Protein AF-0000000068302931 (afdb_homodimer)

Foldseek 3Di:
DPPQFDWQWAFDWDADDVPDDQQPGTGKIKIWGWDFDDVVTDIDIDIDICRRDAAADEAAAPPPPDPDPDDHDYCVPAPFKFFAFLPDSNLRDPDPQQDPVRTGKDWDADDQGKIWIATKIWDKDWGADPVPGIDITTDIHGHTHDIDRHPPPPD/DPPPFDFQWAFDWDADDVPADQQPGTGKIKTWGWDFDDVVTDIDIDIDICRRDAAADEAAAPPPPDPDPDDHDYCVPDPFKFFAFLPDSNLRDPDPQQDPVRTGKDWDADDQGKIWIATKIWDKDWGADPVPGIDITTDIHGHTHDIDRHNPPPD

Solvent-accessible surface area (backbone atoms only — not comparable to full-atom values): 15926 Å² total; per-residue (Å²): 130,83,78,67,42,60,35,59,52,42,78,42,28,34,52,71,48,51,30,40,80,41,38,36,68,37,52,22,40,26,36,28,37,55,40,26,39,37,39,69,69,38,77,35,57,35,41,37,56,36,36,48,23,74,26,32,34,44,26,75,36,89,67,74,73,66,84,63,91,58,59,66,48,60,60,88,66,23,80,45,57,36,88,31,44,39,83,37,80,62,46,40,40,30,76,88,25,54,44,99,85,43,33,15,28,49,53,42,39,33,62,77,38,25,33,41,26,34,40,34,28,34,33,32,38,43,35,78,41,94,86,75,39,77,47,75,43,61,29,66,33,29,41,29,36,44,74,44,73,66,60,65,59,85,116,129,85,76,71,39,59,34,57,51,42,75,41,28,32,51,66,52,43,35,31,77,36,32,39,67,36,51,19,39,25,36,28,35,55,40,23,39,36,39,69,68,39,76,34,56,35,39,37,52,38,32,37,36,74,26,31,33,44,26,75,37,89,68,73,75,65,85,64,90,57,59,66,49,61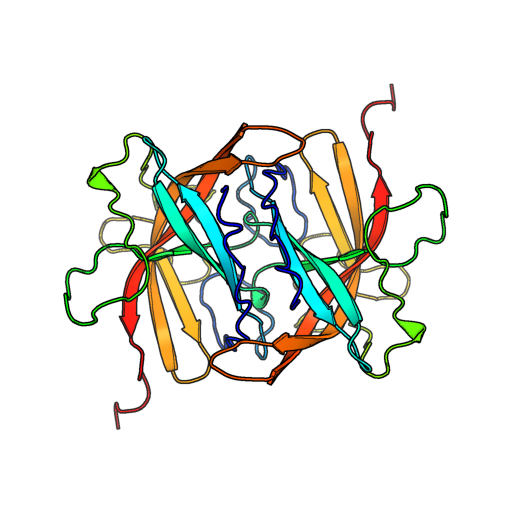,60,89,67,22,79,47,56,36,88,32,43,37,82,38,81,61,46,40,42,29,75,88,26,56,44,99,85,43,32,15,30,48,50,42,39,35,61,79,35,25,33,41,27,33,41,34,29,33,34,32,38,42,34,79,41,93,85,75,39,78,47,75,40,62,30,66,31,28,43,28,35,43,76,42,73,65,58,64,64,80,113

Sequence (310 aa):
MARLTYLEAKAHYFTNDDICAGLVPGNTAEFMDNISIGEPPVPQLISIDSGSNVVWVQCPSSTKCFEQTSSIFDPSKSSTYTQLPCSSPNCTINGDKCDPSNNCKFSRRYVGGSIVDGLVRTEKFTFETSDEGISTVLDVFGCASHTDPHYGNASMARLTYLEAKAHYFTNDDICAGLVPGNTAEFMDNISIGEPPVPQLISIDSGSNVVWVQCPSSTKCFEQTSSIFDPSKSSTYTQLPCSSPNCTINGDKCDPSNNCKFSRRYVGGSIVDGLVRTEKFTFETSDEGISTVLDVFGCASHTDPHYGNAS

Secondary structure (DSSP, 8-state):
-----B--EE---B---SSSTT--SB---EEEEEEEETTTTEEEEEEEEGGGS-EEEE---SSTTS--SSPPP-GGG-TT-EE-BTTSTT----SS-B-TTSBBEEEEEETTS-EEEEEEEEEEEEEEETTTEEEEEEEEEEEEEEEES-GGGG-/-----B--EE---EEEESSSTT--SB---EEEEEEEETTTTEEEEEEEETTSS-EEEE---SSTTS--SSPPP-GGG-TT-EE-BTTSTT----SS-B-TTSBBEEEEEBTTS-EEEEEEEEEEEEEEETTTEEEEEEEEEEEEEEEES-GGGG-

InterPro domains:
  IPR021109 Aspartic peptidase domain superfamily [G3DSA:2.40.70.10] (23-155)
  IPR021109 Aspartic peptidase domain superfamily [SSF50630] (26-148)
  IPR032861 Xylanase inhibitor, N-terminal [PF14543] (34-146)
  IPR033121 Peptidase family A1 domain [PS51767] (31-155)
  IPR051708 Plant Aspartic Proteinase A1 [PTHR47967] (22-149)

Radius of gyration: 18.67 Å; Cα contacts (8 Å, |Δi|>4): 856; chains: 2; bounding box: 59×52×50 Å

Organism: Malus domestica (NCBI:txid3750)

pLDDT: mean 72.16, std 21.18, range [17.08, 98.19]

Nearest PDB structures (foldseek):
  4zl4-assembly2_B  TM=5.390E-01  e=5.542E-06  Plasmodium vivax
  8tyf-assembly1_A  TM=5.560E-01  e=3.896E-05  Plasmodium vivax Sal-1
  8tyg-assembly1_A  TM=5.445E-01  e=9.544E-05  Plasmodium vivax Sal-1
  5odp-assembly1_G  TM=4.118E-01  e=1.327E+00  Salinibacter ruber DSM 13855
  1se8-assembly1_A-2  TM=1.725E-01  e=7.705E-02  Deinococcus radiodurans

Structure (mmCIF, N/CA/C/O backbone):
data_AF-0000000068302931-model_v1
#
loop_
_entity.id
_entity.type
_entity.pdbx_description
1 polymer 'Peptidase A1 domain-containing protein'
#
loop_
_atom_site.group_PDB
_atom_site.id
_atom_site.type_symbol
_atom_site.label_atom_id
_atom_site.label_alt_id
_atom_site.label_comp_id
_atom_site.label_asym_id
_atom_site.label_entity_id
_atom_site.label_seq_id
_atom_site.pdbx_PDB_ins_code
_atom_site.Cartn_x
_atom_site.Cartn_y
_atom_site.Cartn_z
_atom_site.occupancy
_atom_site.B_iso_or_equiv
_atom_site.auth_seq_id
_atom_site.auth_comp_id
_atom_site.auth_asym_id
_atom_site.auth_atom_id
_atom_site.pdbx_PDB_model_num
ATOM 1 N N . MET A 1 1 ? -6.746 17.422 -20.453 1 17.89 1 MET A N 1
ATOM 2 C CA . MET A 1 1 ? -5.848 16.281 -20.656 1 17.89 1 MET A CA 1
ATOM 3 C C . MET A 1 1 ? -5.496 15.617 -19.328 1 17.89 1 MET A C 1
ATOM 5 O O . MET A 1 1 ? -4.965 16.266 -18.438 1 17.89 1 MET A O 1
ATOM 9 N N . ALA A 1 2 ? -6.285 14.781 -18.719 1 22.69 2 ALA A N 1
ATOM 10 C CA . ALA A 1 2 ? -6.383 14.289 -17.359 1 22.69 2 ALA A CA 1
ATOM 11 C C . ALA A 1 2 ? -5.078 13.625 -16.922 1 22.69 2 ALA A C 1
ATOM 13 O O . ALA A 1 2 ? -4.586 12.711 -17.578 1 22.69 2 ALA A O 1
ATOM 14 N N . ARG A 1 3 ? -4.043 14.414 -16.5 1 24.94 3 ARG A N 1
ATOM 15 C CA . ARG A 1 3 ? -2.656 14 -16.312 1 24.94 3 ARG A CA 1
ATOM 16 C C . ARG A 1 3 ? -2.582 12.734 -15.453 1 24.94 3 ARG A C 1
ATOM 18 O O . ARG A 1 3 ? -3.137 12.68 -14.359 1 24.94 3 ARG A O 1
ATOM 25 N N . LEU A 1 4 ? -2.404 11.648 -15.953 1 27.88 4 LEU A N 1
ATOM 26 C CA . LEU A 1 4 ? -2.289 10.258 -15.539 1 27.88 4 LEU A CA 1
ATOM 27 C C . LEU A 1 4 ? -1.178 10.086 -14.508 1 27.88 4 LEU A C 1
ATOM 29 O O . LEU A 1 4 ? -0.012 10.367 -14.789 1 27.88 4 LEU A O 1
ATOM 33 N N . THR A 1 5 ? -1.271 10.578 -13.344 1 31.81 5 THR A N 1
ATOM 34 C CA . THR A 1 5 ? -0.286 10.727 -12.281 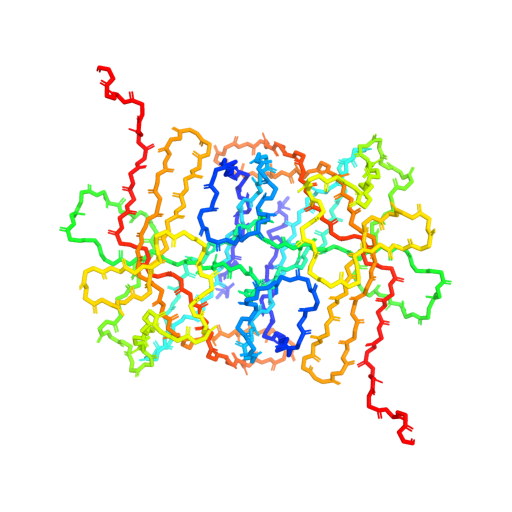1 31.81 5 THR A CA 1
ATOM 35 C C . THR A 1 5 ? 0.42 9.406 -12.008 1 31.81 5 THR A C 1
ATOM 37 O O . THR A 1 5 ? -0.232 8.383 -11.773 1 31.81 5 THR A O 1
ATOM 40 N N . TYR A 1 6 ? 1.534 9.273 -12.875 1 32.34 6 TYR A N 1
ATOM 41 C CA . TYR A 1 6 ? 2.465 8.156 -13.023 1 32.34 6 TYR A CA 1
ATOM 42 C C . TYR A 1 6 ? 3.055 7.758 -11.672 1 32.34 6 TYR A C 1
ATOM 44 O O . TYR A 1 6 ? 3.365 8.617 -10.844 1 32.34 6 TYR A O 1
ATOM 52 N N . LEU A 1 7 ? 2.635 6.578 -11.148 1 40.84 7 LEU A N 1
ATOM 53 C CA . LEU A 1 7 ? 3.062 5.965 -9.898 1 40.84 7 LEU A CA 1
ATOM 54 C C . LEU A 1 7 ? 4.531 5.555 -9.969 1 40.84 7 LEU A C 1
ATOM 56 O O . LEU A 1 7 ? 4.961 4.93 -10.938 1 40.84 7 LEU A O 1
ATOM 60 N N . GLU A 1 8 ? 5.504 6.469 -9.844 1 39.72 8 GLU A N 1
ATOM 61 C CA . GLU A 1 8 ? 6.883 6 -9.742 1 39.72 8 GLU A CA 1
ATOM 62 C C . GLU A 1 8 ? 7.066 5.074 -8.547 1 39.72 8 GLU A C 1
ATOM 64 O O . GLU A 1 8 ? 6.688 5.418 -7.422 1 39.72 8 GLU A O 1
ATOM 69 N N . ALA A 1 9 ? 6.766 3.801 -8.828 1 40.16 9 ALA A N 1
ATOM 70 C CA . ALA A 1 9 ? 7.148 2.871 -7.77 1 40.16 9 ALA A CA 1
ATOM 71 C C . ALA A 1 9 ? 8.656 2.865 -7.562 1 40.16 9 ALA A C 1
ATOM 73 O O . ALA A 1 9 ? 9.43 2.896 -8.531 1 40.16 9 ALA A O 1
ATOM 74 N N . LYS A 1 10 ? 9.156 3.498 -6.641 1 41.22 10 LYS A N 1
ATOM 75 C CA . LYS A 1 10 ? 10.57 3.373 -6.305 1 41.22 10 LYS A CA 1
ATOM 76 C C . LYS A 1 10 ? 10.781 2.34 -5.203 1 41.22 10 LYS A C 1
ATOM 78 O O . LYS A 1 10 ? 9.914 2.145 -4.352 1 41.22 10 LYS A O 1
ATOM 83 N N . ALA A 1 11 ? 11.719 1.446 -5.52 1 37.22 11 ALA A N 1
ATOM 84 C CA . ALA A 1 11 ? 12.164 0.488 -4.512 1 37.22 11 ALA A CA 1
ATOM 85 C C . ALA A 1 11 ? 12.766 1.201 -3.307 1 37.22 11 ALA A C 1
ATOM 87 O O . ALA A 1 11 ? 13.641 2.053 -3.455 1 37.22 11 ALA A O 1
ATOM 88 N N . HIS A 1 12 ? 11.961 1.622 -2.34 1 41.66 12 HIS A N 1
ATOM 89 C CA . HIS A 1 12 ? 12.625 2.016 -1.102 1 41.66 12 HIS A CA 1
ATOM 90 C C . HIS A 1 12 ? 12.602 0.882 -0.081 1 41.66 12 HIS A C 1
ATOM 92 O O . HIS A 1 12 ? 11.602 0.175 0.046 1 41.66 12 HIS A O 1
ATOM 98 N N . TYR A 1 13 ? 13.828 0.373 0.314 1 39.81 13 TYR A N 1
ATOM 99 C CA . TYR A 1 13 ? 14.008 -0.69 1.296 1 39.81 13 TYR A CA 1
ATOM 100 C C . TYR A 1 13 ? 13.742 -0.181 2.707 1 39.81 13 TYR A C 1
ATOM 102 O O . TYR A 1 13 ? 14.141 0.931 3.0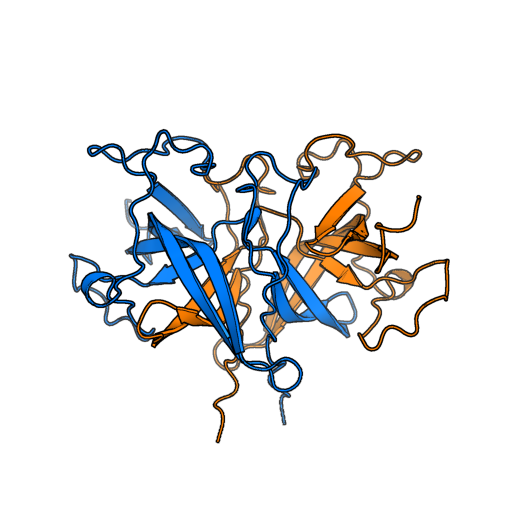59 1 39.81 13 TYR A O 1
ATOM 110 N N . PHE A 1 14 ? 12.57 -0.747 3.338 1 42.06 14 PHE A N 1
ATOM 111 C CA . PHE A 1 14 ? 12.344 -0.371 4.73 1 42.06 14 PHE A CA 1
ATOM 112 C C . PHE A 1 14 ? 12.93 -1.416 5.672 1 42.06 14 PHE A C 1
ATOM 114 O O . PHE A 1 14 ? 12.984 -2.602 5.336 1 42.06 14 PHE A O 1
ATOM 121 N N . THR A 1 15 ? 13.789 -1.129 6.582 1 39.78 15 THR A N 1
ATOM 122 C CA . THR A 1 15 ? 14.258 -2.068 7.598 1 39.78 15 THR A CA 1
ATOM 123 C C . THR A 1 15 ? 13.18 -2.305 8.648 1 39.78 15 THR A C 1
ATOM 125 O O . THR A 1 15 ? 12.773 -3.445 8.891 1 39.78 15 THR A O 1
ATOM 128 N N . ASN A 1 16 ? 13.25 -1.583 9.828 1 40.88 16 ASN A N 1
ATOM 129 C CA . ASN A 1 16 ? 12.523 -1.799 11.07 1 40.88 16 ASN A CA 1
ATOM 130 C C . ASN A 1 16 ? 11.344 -0.834 11.211 1 40.88 16 ASN A C 1
ATOM 132 O O . ASN A 1 16 ? 11.477 0.356 10.922 1 40.88 16 ASN A O 1
ATOM 136 N N . ASP A 1 17 ? 10.195 -1.096 10.789 1 41.28 17 ASP A N 1
ATOM 137 C CA . ASP A 1 17 ? 9.266 0.026 10.891 1 41.28 17 ASP A CA 1
ATOM 138 C C . ASP A 1 17 ? 8.281 -0.183 12.031 1 41.28 17 ASP A C 1
ATOM 140 O O . ASP A 1 17 ? 7.996 -1.32 12.414 1 41.28 17 ASP A O 1
ATOM 144 N N . ASP A 1 18 ? 8.32 0.678 13.117 1 41.75 18 ASP A N 1
ATOM 145 C CA . ASP A 1 18 ? 7.434 0.687 14.273 1 41.75 18 ASP A CA 1
ATOM 146 C C . ASP A 1 18 ? 5.969 0.664 13.844 1 41.75 18 ASP A C 1
ATOM 148 O O . ASP A 1 18 ? 5.07 0.833 14.672 1 41.75 18 ASP A O 1
ATOM 152 N N . ILE A 1 19 ? 5.742 0.84 12.648 1 42.88 19 ILE A N 1
ATOM 153 C CA . ILE A 1 19 ? 4.316 0.901 12.344 1 42.88 19 ILE A CA 1
ATOM 154 C C . ILE A 1 19 ? 3.697 -0.487 12.5 1 42.88 19 ILE A C 1
ATOM 156 O O . ILE A 1 19 ? 2.602 -0.63 13.047 1 42.88 19 ILE A O 1
ATOM 160 N N . CYS A 1 20 ? 3.814 -1.4 11.68 1 45.31 20 CYS A N 1
ATOM 161 C CA . CYS A 1 20 ? 3.074 -2.656 11.758 1 45.31 20 CYS A CA 1
ATOM 162 C C . CYS A 1 20 ? 3.996 -3.809 12.133 1 45.31 20 CYS A C 1
ATOM 164 O O . CYS A 1 20 ? 5.156 -3.844 11.719 1 45.31 20 CYS A O 1
ATOM 166 N N . ALA A 1 21 ? 3.492 -4.406 13.133 1 41.44 21 ALA A N 1
ATOM 167 C CA . ALA A 1 21 ? 3.947 -5.77 13.398 1 41.44 21 ALA A CA 1
ATOM 168 C C . ALA A 1 21 ? 3.852 -6.637 12.148 1 41.44 21 ALA A C 1
ATOM 170 O O . ALA A 1 21 ? 2.836 -6.613 11.445 1 41.44 21 ALA A O 1
ATOM 171 N N . GLY A 1 22 ? 5.027 -6.965 11.742 1 45.16 22 GLY A N 1
ATOM 172 C CA . GLY A 1 22 ? 5.031 -7.98 10.703 1 45.16 22 GLY A CA 1
ATOM 173 C C . GLY A 1 22 ? 5.641 -7.496 9.398 1 45.16 22 GLY A C 1
ATOM 174 O O . GLY A 1 22 ? 5.402 -8.078 8.344 1 45.16 22 GLY A O 1
ATOM 175 N N . LEU A 1 23 ? 6.07 -6.273 9.547 1 47.88 23 LEU A N 1
ATOM 176 C CA . LEU A 1 23 ? 6.902 -5.836 8.43 1 47.88 23 LEU A CA 1
ATOM 177 C C . LEU A 1 23 ? 7.953 -6.891 8.094 1 47.88 23 LEU A C 1
ATOM 179 O O . LEU A 1 23 ? 8.453 -7.582 8.984 1 47.88 23 LEU A O 1
ATOM 183 N N . VAL A 1 24 ? 7.703 -7.492 6.938 1 51.47 24 VAL A N 1
ATOM 184 C CA . VAL A 1 24 ? 8.828 -8.281 6.445 1 51.47 24 VAL A CA 1
ATOM 185 C C . VAL A 1 24 ? 10.109 -7.449 6.496 1 51.47 24 VAL A C 1
ATOM 187 O O . VAL A 1 24 ? 10.195 -6.398 5.855 1 51.47 24 VAL A O 1
ATOM 190 N N . PRO A 1 25 ? 10.781 -7.699 7.719 1 50.75 25 PRO A N 1
ATOM 191 C CA . PRO A 1 25 ? 12.109 -7.074 7.656 1 50.75 25 PRO A CA 1
ATOM 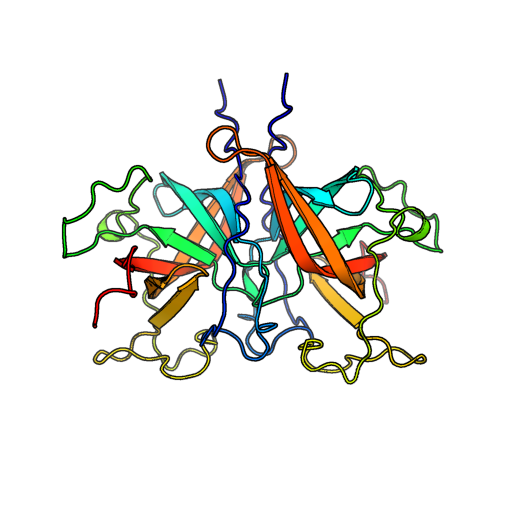192 C C . PRO A 1 25 ? 12.805 -7.309 6.316 1 50.75 25 PRO A C 1
ATOM 194 O O . PRO A 1 25 ? 12.688 -8.383 5.73 1 50.75 25 PRO A O 1
ATOM 197 N N . GLY A 1 26 ? 13.289 -6.184 5.723 1 55.25 26 GLY A N 1
ATOM 198 C CA . GLY A 1 26 ? 14.125 -6.352 4.543 1 55.25 26 GLY A CA 1
ATOM 199 C C . GLY A 1 26 ? 13.711 -5.461 3.387 1 55.25 26 GLY A C 1
ATOM 200 O O . GLY A 1 26 ? 13.32 -4.309 3.592 1 55.25 26 GLY A O 1
ATOM 201 N N . ASN A 1 27 ? 13.75 -6.168 2.193 1 61.38 27 ASN A N 1
ATOM 202 C CA . ASN A 1 27 ? 13.641 -5.473 0.915 1 61.38 27 ASN A CA 1
ATOM 203 C C . ASN A 1 27 ? 12.188 -5.242 0.525 1 61.38 27 ASN A C 1
ATOM 205 O O . ASN A 1 27 ? 11.461 -6.191 0.219 1 61.38 27 ASN A O 1
ATOM 209 N N . THR A 1 28 ? 11.656 -4.02 0.834 1 72.31 28 THR A N 1
ATOM 210 C CA . THR A 1 28 ? 10.289 -3.648 0.464 1 72.31 28 THR A CA 1
ATOM 211 C C . THR A 1 28 ? 10.305 -2.586 -0.631 1 72.31 28 THR A C 1
ATOM 213 O O . THR A 1 28 ? 11.336 -1.98 -0.908 1 72.31 28 THR A O 1
ATOM 216 N N . ALA A 1 29 ? 9.195 -2.594 -1.28 1 77.81 29 ALA A N 1
ATOM 217 C CA . ALA A 1 29 ? 9.016 -1.582 -2.318 1 77.81 29 ALA A CA 1
ATOM 218 C C . ALA A 1 29 ? 8.141 -0.432 -1.814 1 77.81 29 ALA A C 1
ATOM 220 O O . ALA A 1 29 ? 7.25 -0.636 -0.989 1 77.81 29 ALA A O 1
ATOM 221 N N . GLU A 1 30 ? 8.555 0.757 -2.23 1 78.5 30 GLU A N 1
ATOM 222 C CA . GLU A 1 30 ? 7.68 1.913 -2.059 1 78.5 30 GLU A CA 1
ATOM 223 C C . GLU A 1 30 ? 6.969 2.268 -3.363 1 78.5 30 GLU A C 1
ATOM 225 O O . GLU A 1 30 ? 7.609 2.383 -4.41 1 78.5 30 GLU A O 1
ATOM 230 N N . PHE A 1 31 ? 5.641 2.371 -3.16 1 79.25 31 PHE A N 1
ATOM 231 C CA . PHE A 1 31 ? 4.812 2.779 -4.293 1 79.25 31 PHE A CA 1
ATOM 232 C C . PHE A 1 31 ? 4.332 4.215 -4.121 1 79.25 31 PHE A C 1
ATOM 234 O O . PHE A 1 31 ? 3.992 4.633 -3.01 1 79.25 31 PHE A O 1
ATOM 241 N N . MET A 1 32 ? 4.367 4.984 -5.281 1 78.94 32 MET A N 1
ATOM 242 C CA . MET A 1 32 ? 3.854 6.352 -5.273 1 78.94 32 MET A CA 1
ATOM 243 C C . MET A 1 32 ? 2.73 6.516 -6.293 1 78.94 32 MET A C 1
ATOM 245 O O . MET A 1 32 ? 2.803 5.965 -7.395 1 78.94 32 MET A O 1
ATOM 249 N N . ASP A 1 33 ? 1.664 7.27 -5.871 1 77.88 33 ASP A N 1
ATOM 250 C CA . ASP A 1 33 ? 0.51 7.504 -6.734 1 77.88 33 ASP A CA 1
ATOM 251 C C . ASP A 1 33 ? 0.003 8.938 -6.598 1 77.88 33 ASP A C 1
ATOM 253 O O . ASP A 1 33 ? 0.112 9.539 -5.527 1 77.88 33 ASP A O 1
ATOM 257 N N . ASN A 1 34 ? -0.535 9.414 -7.746 1 79.88 34 ASN A N 1
ATOM 258 C CA . ASN A 1 34 ? -1.217 10.703 -7.691 1 79.88 34 ASN A CA 1
ATOM 259 C C . ASN A 1 34 ? -2.684 10.547 -7.301 1 79.88 34 ASN A C 1
ATOM 261 O O . ASN A 1 34 ? -3.416 9.773 -7.926 1 79.88 34 ASN A O 1
ATOM 265 N N . ILE A 1 35 ? -3.08 11.258 -6.309 1 82 35 ILE A N 1
ATOM 266 C CA . ILE A 1 35 ? -4.465 11.273 -5.855 1 82 35 ILE A CA 1
ATOM 267 C C . ILE A 1 35 ? -4.863 12.703 -5.469 1 82 35 ILE A C 1
ATOM 269 O O . ILE A 1 35 ? -4.023 13.609 -5.477 1 82 35 ILE A O 1
ATOM 273 N N . SER A 1 36 ? -6.145 12.82 -5.359 1 89.62 36 SER A N 1
ATOM 274 C CA . SER A 1 36 ? -6.594 14.055 -4.719 1 89.62 36 SER A CA 1
ATOM 275 C C . SER A 1 36 ? -7.047 13.797 -3.285 1 89.62 36 SER A C 1
ATOM 277 O O . SER A 1 36 ? -7.707 12.797 -3.008 1 89.62 36 SER A O 1
ATOM 279 N N . ILE A 1 37 ? -6.574 14.68 -2.436 1 93.69 37 ILE A N 1
ATOM 280 C CA . ILE A 1 37 ? -7.004 14.508 -1.051 1 93.69 37 ILE A CA 1
ATOM 281 C C . ILE A 1 37 ? -7.512 15.844 -0.501 1 93.69 37 ILE A C 1
ATOM 283 O O . ILE A 1 37 ? -7.129 16.906 -0.985 1 93.69 37 ILE A O 1
ATOM 287 N N . GLY A 1 38 ? -8.461 15.664 0.455 1 96.38 38 GLY A N 1
ATOM 288 C CA . GLY A 1 38 ? -8.961 16.844 1.146 1 96.38 38 GLY A CA 1
ATOM 289 C C . GLY A 1 38 ? -10.25 17.391 0.556 1 96.38 38 GLY A C 1
ATOM 290 O O . GLY A 1 38 ? -10.734 16.875 -0.457 1 96.38 38 GLY A O 1
ATOM 291 N N . GLU A 1 39 ? -10.758 18.328 1.311 1 97.62 39 GLU A N 1
ATOM 292 C CA . GLU A 1 39 ? -11.891 19.141 0.872 1 97.62 39 GLU A CA 1
ATOM 293 C C . GLU A 1 39 ? -11.57 20.625 0.977 1 97.62 39 GLU A C 1
ATOM 295 O O . GLU A 1 39 ? -11.508 21.188 2.078 1 97.62 39 GLU A O 1
ATOM 300 N N . PRO A 1 40 ? -11.477 21.453 -0.166 1 97.44 40 PRO A N 1
ATOM 301 C CA . PRO A 1 40 ? -11.578 20.906 -1.523 1 97.44 40 PRO A CA 1
ATOM 302 C C . PRO A 1 40 ? -10.453 19.938 -1.861 1 97.44 40 PRO A C 1
ATOM 304 O O . PRO A 1 40 ? -9.398 19.953 -1.214 1 97.44 40 PRO A O 1
ATOM 307 N N . PRO A 1 41 ? -10.727 19.078 -2.857 1 95.12 41 PRO A N 1
ATOM 308 C CA . PRO A 1 41 ? -9.672 18.141 -3.252 1 95.12 41 PRO A CA 1
ATOM 309 C C . PRO A 1 41 ? -8.477 18.828 -3.895 1 95.12 41 PRO A C 1
ATOM 311 O O . PRO A 1 41 ? -8.648 19.703 -4.75 1 95.12 41 PRO A O 1
ATOM 314 N N . VAL A 1 42 ? -7.262 18.375 -3.43 1 94.31 42 VAL A N 1
ATOM 315 C CA . VAL A 1 42 ? -6.027 18.891 -4.016 1 94.31 42 VAL A CA 1
ATOM 316 C C . VAL A 1 42 ? -5.133 17.734 -4.438 1 94.31 42 VAL A C 1
ATOM 318 O O . VAL A 1 42 ? -5.047 16.719 -3.736 1 94.31 42 VAL A O 1
ATOM 321 N N . PRO A 1 43 ? -4.484 17.891 -5.562 1 88.44 43 PRO A N 1
ATOM 322 C CA . PRO A 1 43 ? -3.598 16.812 -6.016 1 88.44 43 PRO A CA 1
ATOM 323 C C . PRO A 1 43 ? -2.404 16.609 -5.086 1 88.44 43 PRO A C 1
ATOM 325 O O . PRO A 1 43 ? -1.793 17.578 -4.629 1 88.44 43 PRO A O 1
ATOM 328 N N . GLN A 1 44 ? -2.15 15.406 -4.797 1 88.69 44 GLN A N 1
ATOM 329 C CA . GLN A 1 44 ? -1.02 15.016 -3.959 1 88.69 44 GLN A CA 1
ATOM 330 C C . GLN A 1 44 ? -0.385 13.719 -4.457 1 88.69 44 GLN A C 1
ATOM 332 O O . GLN A 1 44 ? -1.066 12.875 -5.035 1 88.69 44 GLN A O 1
ATOM 337 N N . LEU A 1 45 ? 0.953 13.664 -4.125 1 84.31 45 LEU A N 1
ATOM 338 C CA . LEU A 1 45 ? 1.659 12.398 -4.301 1 84.31 45 LEU A CA 1
ATOM 339 C C . LEU A 1 45 ? 1.629 11.578 -3.014 1 84.31 45 LEU A C 1
ATOM 341 O O . LEU A 1 45 ? 2.166 12 -1.988 1 84.31 45 LEU A O 1
ATOM 345 N N . ILE A 1 46 ? 0.961 10.398 -3.166 1 85.81 46 ILE A N 1
ATOM 346 C CA . ILE A 1 46 ? 0.855 9.547 -1.99 1 85.81 46 ILE A CA 1
ATOM 347 C C . ILE A 1 46 ? 1.913 8.445 -2.055 1 85.81 46 ILE A C 1
ATOM 349 O O . ILE A 1 46 ? 2.197 7.914 -3.131 1 85.81 46 ILE A O 1
ATOM 353 N N . SER A 1 47 ? 2.457 8.133 -0.862 1 82.94 47 SER A N 1
ATOM 354 C CA . SER A 1 47 ? 3.443 7.062 -0.727 1 82.94 47 SER A CA 1
ATOM 355 C C . SER A 1 47 ? 2.848 5.848 -0.026 1 82.94 47 SER A C 1
ATOM 357 O O . SER A 1 47 ? 2.158 5.984 0.988 1 82.94 47 SER A O 1
ATOM 359 N N . ILE A 1 48 ? 3.164 4.594 -0.626 1 81.69 48 ILE A N 1
ATOM 360 C CA . ILE A 1 48 ? 2.652 3.328 -0.116 1 81.69 48 ILE A CA 1
ATOM 361 C C . ILE A 1 48 ? 3.789 2.311 -0.028 1 81.69 48 ILE A C 1
ATOM 363 O O . ILE A 1 48 ? 4.422 1.989 -1.036 1 81.69 48 ILE A O 1
ATOM 367 N N . ASP A 1 49 ? 3.951 1.794 1.138 1 76.38 49 ASP A N 1
ATOM 368 C CA . ASP A 1 49 ? 5.02 0.818 1.336 1 76.38 49 ASP A CA 1
ATOM 369 C C . ASP A 1 49 ? 4.477 -0.608 1.274 1 76.38 49 ASP A C 1
ATOM 371 O O . ASP A 1 49 ? 3.506 -0.94 1.959 1 76.38 49 ASP A O 1
ATOM 375 N N . SER A 1 50 ? 5.066 -1.552 0.452 1 76.06 50 SER A N 1
ATOM 376 C CA . SER A 1 50 ? 4.633 -2.941 0.341 1 76.06 50 SER A CA 1
ATOM 377 C C . SER A 1 50 ? 4.945 -3.721 1.613 1 76.06 50 SER A C 1
ATOM 379 O O . SER A 1 50 ? 4.363 -4.777 1.859 1 76.06 50 SER A O 1
ATOM 381 N N . GLY A 1 51 ? 5.871 -3.494 2.436 1 62.5 51 GLY A N 1
ATOM 382 C CA . GLY A 1 51 ? 6.301 -4.25 3.6 1 62.5 51 GLY A CA 1
ATOM 383 C C . GLY A 1 51 ? 5.211 -4.414 4.641 1 62.5 51 GLY A C 1
ATOM 384 O O . GLY A 1 51 ? 5.16 -5.426 5.344 1 62.5 51 GLY A O 1
ATOM 385 N N . SER A 1 52 ? 4.418 -3.42 4.816 1 56.72 52 SER A N 1
ATOM 386 C CA . SER A 1 52 ? 3.416 -3.457 5.875 1 56.72 52 SER A CA 1
ATOM 387 C C . SER A 1 52 ? 2.074 -3.955 5.348 1 56.72 52 SER A C 1
ATOM 389 O O . SER A 1 52 ? 1.144 -4.188 6.125 1 56.72 52 SER A O 1
ATOM 391 N N . ASN A 1 53 ? 1.984 -4.09 4.059 1 58.72 53 ASN A N 1
ATOM 392 C CA . ASN A 1 53 ? 0.772 -4.469 3.344 1 58.72 53 ASN A CA 1
ATOM 393 C C . ASN A 1 53 ? 1.021 -5.645 2.404 1 58.72 53 ASN A C 1
ATOM 395 O O . ASN A 1 53 ? 2.154 -5.875 1.979 1 58.72 53 ASN A O 1
ATOM 399 N N . VAL A 1 54 ? -0.113 -6.453 2.342 1 65.56 54 VAL A N 1
ATOM 400 C CA . VAL A 1 54 ? 0.051 -7.375 1.224 1 65.56 54 VAL A CA 1
ATOM 401 C C . VAL A 1 54 ? -0.312 -6.672 -0.083 1 65.56 54 VAL A C 1
ATOM 403 O O . VAL A 1 54 ? -1.386 -6.074 -0.196 1 65.56 54 VAL A O 1
ATOM 406 N N . VAL A 1 55 ? 0.615 -6.547 -0.877 1 84 55 VAL A N 1
ATOM 407 C CA . VAL A 1 55 ? 0.356 -6.191 -2.268 1 84 55 VAL A CA 1
ATOM 408 C C . VAL A 1 55 ? 0.148 -7.457 -3.096 1 84 55 VAL A C 1
ATOM 410 O O . VAL A 1 55 ? 0.708 -8.508 -2.783 1 84 55 VAL A O 1
ATOM 413 N N . TRP A 1 56 ? -0.73 -7.398 -4.094 1 87.31 56 TRP A N 1
ATOM 414 C CA . TRP A 1 56 ? -1.024 -8.648 -4.781 1 87.31 56 TRP A CA 1
ATOM 415 C C . TRP A 1 56 ? -1.271 -8.414 -6.27 1 87.31 56 TRP A C 1
ATOM 417 O O . TRP A 1 56 ? -1.611 -7.297 -6.676 1 87.31 56 TRP A O 1
ATOM 427 N N . VAL A 1 57 ? -0.987 -9.414 -7.086 1 89.88 57 VAL A N 1
ATOM 428 C CA . VAL A 1 57 ? -1.318 -9.461 -8.508 1 89.88 57 VAL A CA 1
ATOM 429 C C . VAL A 1 57 ? -2.227 -10.656 -8.781 1 89.88 57 VAL A C 1
ATOM 431 O O . VAL A 1 57 ? -2.314 -11.586 -7.973 1 89.88 57 VAL A O 1
ATOM 434 N N . GLN A 1 58 ? -2.846 -10.57 -9.922 1 88.19 58 GLN A N 1
ATOM 435 C CA . GLN A 1 58 ? -3.686 -11.688 -10.328 1 88.19 58 GLN A CA 1
ATOM 436 C C . GLN A 1 58 ? -2.842 -12.844 -10.852 1 88.19 58 GLN A C 1
ATOM 438 O O . GLN A 1 58 ? -1.968 -12.648 -11.703 1 88.19 58 GLN A O 1
ATOM 443 N N . CYS A 1 59 ? -3.152 -14.031 -10.32 1 92.25 59 CYS A N 1
ATOM 444 C CA . CYS A 1 59 ? -2.514 -15.266 -10.773 1 92.25 59 CYS A CA 1
ATOM 445 C C . CYS A 1 59 ? -3.545 -16.25 -11.328 1 92.25 59 CYS A C 1
ATOM 447 O O . CYS A 1 59 ? -4.75 -16.031 -11.18 1 92.25 59 CYS A O 1
ATOM 449 N N . PRO A 1 60 ? -3.045 -17.266 -12.125 1 87.12 60 PRO A N 1
ATOM 450 C CA . PRO A 1 60 ? -3.994 -18.219 -12.695 1 87.12 60 PRO A CA 1
ATOM 451 C C . PRO A 1 60 ? -4.832 -18.922 -11.633 1 87.12 60 PRO A C 1
ATOM 453 O O . PRO A 1 60 ? -4.324 -19.25 -10.562 1 87.12 60 PRO A O 1
ATOM 456 N N . SER A 1 61 ? -6.156 -18.844 -11.992 1 77.19 61 SER A N 1
ATOM 457 C CA . SER A 1 61 ? -7.074 -19.609 -11.148 1 77.19 61 SER A CA 1
ATOM 458 C C . SER A 1 61 ? -7.441 -20.938 -11.789 1 77.19 61 SER A C 1
ATOM 460 O O . SER A 1 61 ? -7.352 -21.094 -13.016 1 77.19 61 SER A O 1
ATOM 462 N N . SER A 1 62 ? -7.496 -21.828 -11.016 1 62.69 62 SER A N 1
ATOM 463 C CA . SER A 1 62 ? -7.98 -23.094 -11.57 1 62.69 62 SER A CA 1
ATOM 464 C C . SER A 1 62 ? -9.398 -22.953 -12.117 1 62.69 62 SER A C 1
ATOM 466 O O . SER A 1 62 ? -9.797 -23.703 -13.008 1 62.69 62 SER A O 1
ATOM 468 N N . THR A 1 63 ? -10.039 -22.016 -11.539 1 55.06 63 THR A N 1
ATOM 469 C CA . THR A 1 63 ? -11.406 -21.906 -12.039 1 55.06 63 THR A CA 1
ATOM 470 C C . THR A 1 63 ? -11.5 -20.828 -13.109 1 55.06 63 THR A C 1
ATOM 472 O O . THR A 1 63 ? -11.102 -19.672 -12.883 1 55.06 63 THR A O 1
ATOM 475 N N . LYS A 1 64 ? -11.203 -21.141 -14.375 1 48.12 64 LYS A N 1
ATOM 476 C CA . LYS A 1 64 ? -11.195 -20.328 -15.578 1 48.12 64 LYS A CA 1
ATOM 477 C C . LYS A 1 64 ? -12.375 -19.359 -15.594 1 48.12 64 LYS A C 1
ATOM 479 O O . LYS A 1 64 ? -12.781 -18.875 -16.656 1 48.12 64 LYS A O 1
ATOM 484 N N . CYS A 1 65 ? -13.031 -19.141 -14.578 1 45.53 65 CYS A N 1
ATOM 485 C CA . CYS A 1 65 ? -14.359 -18.641 -14.898 1 45.53 65 CYS A CA 1
ATOM 486 C C . CYS A 1 65 ? -14.289 -17.219 -15.453 1 45.53 65 CYS A C 1
ATOM 488 O O . CYS A 1 65 ? -15.219 -16.766 -16.109 1 45.53 65 CYS A O 1
ATOM 490 N N . PHE A 1 66 ? -13.484 -16.406 -14.883 1 44.03 66 PHE A N 1
ATOM 491 C CA . PHE A 1 66 ? -13.75 -15.062 -15.375 1 44.03 66 PHE A CA 1
ATOM 492 C C . PHE A 1 66 ? -12.57 -14.539 -16.188 1 44.03 66 PHE A C 1
ATOM 494 O O . PHE A 1 66 ? -11.422 -14.906 -15.93 1 44.03 66 PHE A O 1
ATOM 501 N N . GLU A 1 67 ? -12.891 -14.273 -17.422 1 46 67 GLU A N 1
ATOM 502 C CA . GLU A 1 67 ? -11.961 -13.547 -18.297 1 46 67 GLU A CA 1
ATOM 503 C C . GLU A 1 67 ? -11.367 -12.336 -17.578 1 46 67 GLU A C 1
ATOM 505 O O . GLU A 1 67 ? -12.109 -11.484 -17.078 1 46 67 GLU A O 1
ATOM 510 N N . GLN A 1 68 ? -10.336 -12.562 -16.938 1 50.44 68 GLN A N 1
ATOM 511 C CA . GLN A 1 68 ? -9.789 -11.398 -16.25 1 50.44 68 GLN A CA 1
ATOM 512 C C . GLN A 1 68 ? -9.094 -10.453 -17.219 1 50.44 68 GLN A C 1
ATOM 514 O O . GLN A 1 68 ? -8.43 -10.898 -18.156 1 50.44 68 GLN A O 1
ATOM 519 N N . THR A 1 69 ? -9.648 -9.305 -17.344 1 48.09 69 THR A N 1
ATOM 520 C CA . THR A 1 69 ? -9.117 -8.242 -18.188 1 48.09 69 THR A CA 1
ATOM 521 C C . THR A 1 69 ? -7.73 -7.824 -17.703 1 48.09 69 THR A C 1
ATOM 523 O O . THR A 1 69 ? -7.031 -7.078 -18.391 1 48.09 69 THR A O 1
ATOM 526 N N . SER A 1 70 ? -7.387 -8.312 -16.562 1 60 70 SER A N 1
ATOM 527 C CA . SER A 1 70 ? -6.066 -7.898 -16.109 1 60 70 SER A CA 1
ATOM 528 C C . SER A 1 70 ? -5.016 -8.953 -16.422 1 60 70 SER A C 1
ATOM 530 O O . SER A 1 70 ? -5.348 -10.125 -16.641 1 60 70 SER A O 1
ATOM 532 N N . SER A 1 71 ? -3.816 -8.5 -16.766 1 77 71 SER A N 1
ATOM 533 C CA . SER A 1 71 ? -2.715 -9.43 -17 1 77 71 SER A CA 1
ATOM 534 C C . SER A 1 71 ? -2.598 -10.445 -15.867 1 77 71 SER A C 1
ATOM 536 O O . SER A 1 71 ? -2.805 -10.109 -14.703 1 77 71 SER A O 1
ATOM 538 N N . ILE A 1 72 ? -2.502 -11.703 -16.281 1 87.94 72 ILE A N 1
ATOM 539 C CA . ILE A 1 72 ? -2.33 -12.805 -15.344 1 87.94 72 ILE A CA 1
ATOM 540 C C . ILE A 1 72 ? -0.849 -13.156 -15.227 1 87.94 72 ILE A C 1
ATOM 542 O O . ILE A 1 72 ? -0.177 -13.391 -16.234 1 87.94 72 ILE A O 1
ATOM 546 N N . PHE A 1 73 ? -0.403 -13.086 -14.062 1 94.25 73 PHE A N 1
ATOM 547 C CA . PHE A 1 73 ? 0.974 -13.492 -13.805 1 94.25 73 PHE A CA 1
ATOM 548 C C . PHE A 1 73 ? 1.085 -15.008 -13.711 1 94.25 73 PHE A C 1
ATOM 550 O O . PHE A 1 73 ? 0.451 -15.633 -12.859 1 94.25 73 PHE A O 1
ATOM 557 N N . ASP A 1 74 ? 1.915 -15.555 -14.547 1 94.5 74 ASP A N 1
ATOM 558 C CA . ASP A 1 74 ? 2.178 -16.984 -14.531 1 94.5 74 ASP A CA 1
ATOM 559 C C . ASP A 1 74 ? 3.469 -17.297 -13.773 1 94.5 74 ASP A C 1
ATOM 561 O O . ASP A 1 74 ? 4.562 -17.219 -14.336 1 94.5 74 ASP A O 1
ATOM 565 N N . PRO A 1 75 ? 3.359 -17.75 -12.531 1 96.06 75 PRO A N 1
ATOM 566 C CA . PRO A 1 75 ? 4.559 -17.969 -11.719 1 96.06 75 PRO A CA 1
ATOM 567 C C . PRO A 1 75 ? 5.473 -19.047 -12.289 1 96.06 75 PRO A C 1
ATOM 569 O O . PRO A 1 75 ? 6.676 -19.047 -12.016 1 96.06 75 PRO A O 1
ATOM 572 N N . SER A 1 76 ? 4.969 -19.922 -13.039 1 95.75 76 SER A N 1
ATOM 573 C CA . SER A 1 76 ? 5.766 -21.031 -13.57 1 95.75 76 SER A CA 1
ATOM 574 C C . SER A 1 76 ? 6.793 -20.531 -14.578 1 95.75 76 SER A C 1
ATOM 576 O O . SER A 1 76 ? 7.73 -21.25 -14.922 1 95.75 76 SER A O 1
ATOM 578 N N . LYS A 1 77 ? 6.617 -19.375 -15.023 1 96.88 77 LYS A N 1
ATOM 579 C CA . LYS A 1 77 ? 7.52 -18.828 -16.031 1 96.88 77 LYS A CA 1
ATOM 580 C C . LYS A 1 77 ? 8.555 -17.906 -15.398 1 96.88 77 LYS A C 1
ATOM 582 O O . LYS A 1 77 ? 9.32 -17.25 -16.109 1 96.88 77 LYS A O 1
ATOM 587 N N . SER A 1 78 ? 8.484 -17.844 -14.141 1 97.69 78 SER A N 1
ATOM 588 C CA . SER A 1 78 ? 9.438 -16.984 -13.438 1 97.69 78 SER A CA 1
ATOM 589 C C . SER A 1 78 ? 10.414 -17.828 -12.602 1 97.69 78 SER A C 1
ATOM 591 O O . SER A 1 78 ? 9.992 -18.672 -11.805 1 97.69 78 SER A O 1
ATOM 593 N N . SER A 1 79 ? 11.727 -17.516 -12.719 1 98.12 79 SER A N 1
ATOM 594 C CA . SER A 1 79 ? 12.742 -18.266 -11.977 1 98.12 79 SER A CA 1
ATOM 595 C C . SER A 1 79 ? 12.875 -17.734 -10.555 1 98.12 79 SER A C 1
ATOM 597 O O . SER A 1 79 ? 13.523 -18.375 -9.711 1 98.12 79 SER A O 1
ATOM 599 N N . THR A 1 80 ? 12.219 -16.641 -10.164 1 97.25 80 THR A N 1
ATOM 600 C CA . THR A 1 80 ? 12.422 -16.047 -8.852 1 97.25 80 THR A CA 1
ATOM 601 C C . THR A 1 80 ? 11.18 -16.234 -7.977 1 97.25 80 THR A C 1
ATOM 603 O O . THR A 1 80 ? 11.172 -15.828 -6.812 1 97.25 80 THR A O 1
ATOM 606 N N . TYR A 1 81 ? 10.227 -16.891 -8.57 1 96.88 81 TYR A N 1
ATOM 607 C CA . TYR A 1 81 ? 9.047 -17.188 -7.766 1 96.88 81 TYR A CA 1
ATOM 608 C C . TYR A 1 81 ? 9.375 -18.188 -6.668 1 96.88 81 TYR A C 1
ATOM 610 O O . TYR A 1 81 ? 9.758 -19.328 -6.949 1 96.88 81 TYR A O 1
ATOM 618 N N . THR A 1 82 ? 9.109 -17.75 -5.402 1 96 82 THR A N 1
ATOM 619 C CA . THR A 1 82 ? 9.539 -18.594 -4.293 1 96 82 THR A CA 1
ATOM 620 C C . THR A 1 82 ? 8.422 -18.766 -3.271 1 96 82 THR A C 1
ATOM 622 O O . THR A 1 82 ? 7.77 -17.781 -2.895 1 96 82 THR A O 1
ATOM 625 N N . GLN A 1 83 ? 8.242 -20 -2.828 1 95.75 83 GLN A N 1
ATOM 626 C CA . GLN A 1 83 ? 7.254 -20.297 -1.797 1 95.75 83 GLN A CA 1
ATOM 627 C C . GLN A 1 83 ? 7.574 -19.578 -0.495 1 95.75 83 GLN A C 1
ATOM 629 O O . GLN A 1 83 ? 8.742 -19.375 -0.157 1 95.75 83 GLN A O 1
ATOM 634 N N . LEU A 1 84 ? 6.551 -19.219 0.177 1 93.06 84 LEU A N 1
ATOM 635 C CA . LEU A 1 84 ? 6.676 -18.672 1.523 1 93.06 84 LEU A CA 1
ATOM 636 C C . LEU A 1 84 ? 5.953 -19.562 2.537 1 93.06 84 LEU A C 1
ATOM 638 O O . LEU A 1 84 ? 4.727 -19.531 2.619 1 93.06 84 LEU A O 1
ATOM 642 N N . PRO A 1 85 ? 6.711 -20.312 3.264 1 94.5 85 PRO A N 1
ATOM 643 C CA . PRO A 1 85 ? 6.074 -21.203 4.238 1 94.5 85 PRO A CA 1
ATOM 644 C C . PRO A 1 85 ? 5.328 -20.438 5.332 1 94.5 85 PRO A C 1
ATOM 646 O O . PRO A 1 85 ? 5.691 -19.312 5.66 1 94.5 85 PRO A O 1
ATOM 649 N N . CYS A 1 86 ? 4.383 -21.141 5.855 1 91.38 86 CYS A N 1
ATOM 650 C CA . CYS A 1 86 ? 3.576 -20.562 6.926 1 91.38 86 CYS A CA 1
ATOM 651 C C . CYS A 1 86 ? 4.441 -20.219 8.133 1 91.38 86 CYS A C 1
ATOM 653 O O . CYS A 1 86 ? 4.156 -19.25 8.852 1 91.38 86 CYS A O 1
ATOM 655 N N . SER A 1 87 ? 5.469 -20.875 8.312 1 90.38 87 SER A N 1
ATOM 656 C CA . SER A 1 87 ? 6.332 -20.688 9.469 1 90.38 87 SER A CA 1
ATOM 657 C C . SER A 1 87 ? 7.309 -19.531 9.266 1 90.38 87 SER A C 1
ATOM 659 O O . SER A 1 87 ? 8.023 -19.141 10.188 1 90.38 87 SER A O 1
ATOM 661 N N . SER A 1 88 ? 7.363 -19.031 8.078 1 86.19 88 SER A N 1
ATOM 662 C CA . SER A 1 88 ? 8.273 -17.922 7.809 1 86.19 88 SER A CA 1
ATOM 663 C C . SER A 1 88 ? 7.949 -16.719 8.672 1 86.19 88 SER A C 1
ATOM 665 O O . SER A 1 88 ? 6.777 -16.391 8.867 1 86.19 88 SER A O 1
ATOM 667 N N . PRO A 1 89 ? 8.977 -16.016 9.141 1 78.75 89 PRO A N 1
ATOM 668 C CA . PRO A 1 89 ? 8.719 -14.773 9.867 1 78.75 89 PRO A CA 1
ATOM 669 C C . PRO A 1 89 ? 8.086 -13.695 8.992 1 78.75 89 PRO A C 1
ATOM 671 O O . PRO A 1 89 ? 7.559 -12.711 9.508 1 78.75 89 PRO A O 1
ATOM 674 N N . ASN A 1 90 ? 8.117 -13.922 7.648 1 78.62 90 ASN A N 1
ATOM 675 C CA . ASN A 1 90 ? 7.551 -12.945 6.723 1 78.62 90 ASN A CA 1
ATOM 676 C C . ASN A 1 90 ? 6.086 -13.25 6.422 1 78.62 90 ASN A C 1
ATOM 678 O O . ASN A 1 90 ? 5.43 -12.5 5.695 1 78.62 90 ASN A O 1
ATOM 682 N N . CYS A 1 91 ? 5.629 -14.344 6.949 1 82.94 91 CYS A N 1
ATOM 683 C CA . CYS A 1 91 ? 4.195 -14.602 6.906 1 82.94 91 CYS A CA 1
ATOM 684 C C . CYS A 1 91 ? 3.477 -13.859 8.023 1 82.94 91 CYS A C 1
ATOM 686 O O . CYS A 1 91 ? 3.26 -14.414 9.102 1 82.94 91 CYS A O 1
ATOM 688 N N . THR A 1 92 ? 3.051 -12.602 7.727 1 72.5 92 THR A N 1
ATOM 689 C CA . THR A 1 92 ? 2.543 -11.734 8.781 1 72.5 92 THR A CA 1
ATOM 690 C C . THR A 1 92 ? 1.025 -11.609 8.695 1 72.5 92 THR A C 1
ATOM 692 O O . THR A 1 92 ? 0.446 -10.648 9.203 1 72.5 92 THR A O 1
ATOM 695 N N . ILE A 1 93 ? 0.413 -12.547 8.055 1 71.75 93 ILE A N 1
ATOM 696 C CA . ILE A 1 93 ? -1.042 -12.562 7.945 1 71.75 93 ILE A CA 1
ATOM 697 C C . ILE A 1 93 ? -1.659 -12.867 9.305 1 71.75 93 ILE A C 1
ATOM 699 O O . ILE A 1 93 ? -1.198 -13.766 10.016 1 71.75 93 ILE A O 1
ATOM 703 N N . ASN A 1 94 ? -2.725 -12.039 9.516 1 66.81 94 ASN A N 1
ATOM 704 C CA . ASN A 1 94 ? -3.447 -12.281 10.758 1 66.81 94 ASN A CA 1
ATOM 705 C C . ASN A 1 94 ? -4.578 -13.281 10.562 1 66.81 94 ASN A C 1
ATOM 707 O O . ASN A 1 94 ? -5.176 -13.352 9.492 1 66.81 94 ASN A O 1
ATOM 711 N N . GLY A 1 95 ? -4.766 -14.133 11.562 1 69 95 GLY A N 1
ATOM 712 C CA . GLY A 1 95 ? -5.836 -15.117 11.477 1 69 95 GLY A CA 1
ATOM 713 C C . GLY A 1 95 ? -5.391 -16.422 10.852 1 69 95 GLY A C 1
ATOM 714 O O . GLY A 1 95 ? -4.305 -16.922 11.156 1 69 95 GLY A O 1
ATOM 715 N N . ASP A 1 96 ? -6.402 -16.969 9.93 1 75.81 96 ASP A N 1
ATOM 716 C CA . ASP A 1 96 ? -6.105 -18.219 9.242 1 75.81 96 ASP A CA 1
ATOM 717 C C . ASP A 1 96 ? -5.066 -18 8.141 1 75.81 96 ASP A C 1
ATOM 719 O O . ASP A 1 96 ? -5.414 -17.75 6.988 1 75.81 96 ASP A O 1
ATOM 723 N N . LYS A 1 97 ? -3.738 -18.203 8.477 1 81.56 97 LYS A N 1
ATOM 724 C CA . LYS A 1 97 ? -2.643 -17.766 7.621 1 81.56 97 LYS A CA 1
ATOM 725 C C . LYS A 1 97 ? -2.076 -18.922 6.809 1 81.56 97 LYS A C 1
ATOM 727 O O . LYS A 1 97 ? -1.232 -18.719 5.934 1 81.56 97 LYS A O 1
ATOM 732 N N . CYS A 1 98 ? -2.506 -20.141 7.059 1 91.12 98 CYS A N 1
ATOM 733 C CA . CYS A 1 98 ? -1.854 -21.266 6.41 1 91.12 98 CYS A CA 1
ATOM 734 C C . CYS A 1 98 ? -2.85 -22.078 5.578 1 91.12 98 CYS A C 1
ATOM 736 O O . CYS A 1 98 ? -3.99 -22.281 5.996 1 91.12 98 CYS A O 1
ATOM 738 N N . ASP A 1 99 ? -2.383 -22.453 4.414 1 92.12 99 ASP A N 1
ATOM 739 C CA . ASP A 1 99 ? -3.166 -23.438 3.68 1 92.12 99 ASP A CA 1
ATOM 740 C C . ASP A 1 99 ? -2.867 -24.844 4.176 1 92.12 99 ASP A C 1
ATOM 742 O O . ASP A 1 99 ? -2.01 -25.047 5.043 1 92.12 99 ASP A O 1
ATOM 746 N N . PRO A 1 100 ? -3.668 -25.844 3.639 1 94.44 100 PRO A N 1
ATOM 747 C CA . PRO A 1 100 ? -3.457 -27.219 4.129 1 94.44 100 PRO A CA 1
ATOM 748 C C . PRO A 1 100 ? -2.039 -27.719 3.873 1 94.44 100 PRO A C 1
ATOM 750 O O . PRO A 1 100 ? -1.559 -28.609 4.582 1 94.44 100 PRO A O 1
ATOM 753 N N . SER A 1 101 ? -1.313 -27.156 2.916 1 96.44 101 SER A N 1
ATOM 754 C CA . SER A 1 101 ? 0.042 -27.562 2.572 1 96.44 101 SER A CA 1
ATOM 755 C C . SER A 1 101 ? 1.082 -26.719 3.293 1 96.44 101 SER A C 1
ATOM 757 O O . SER A 1 101 ? 2.256 -26.703 2.916 1 96.44 101 SER A O 1
ATOM 759 N N . ASN A 1 102 ? 0.692 -25.859 4.211 1 95.88 102 ASN A N 1
ATOM 760 C CA . ASN A 1 102 ? 1.543 -25.078 5.094 1 95.88 102 ASN A CA 1
ATOM 761 C C . ASN A 1 102 ? 2.203 -23.922 4.348 1 95.88 102 ASN A C 1
ATOM 763 O O . ASN A 1 102 ? 3.338 -23.547 4.648 1 95.88 102 ASN A O 1
ATOM 767 N N . ASN A 1 103 ? 1.522 -23.484 3.387 1 95.69 103 ASN A N 1
ATOM 768 C CA . ASN A 1 103 ? 1.928 -22.25 2.742 1 95.69 103 ASN A CA 1
ATOM 769 C C . ASN A 1 103 ? 1.211 -21.047 3.346 1 95.69 103 ASN A C 1
ATOM 771 O O . ASN A 1 103 ? 0.048 -21.141 3.74 1 95.69 103 ASN A O 1
ATOM 775 N N . CYS A 1 104 ? 1.95 -19.969 3.389 1 91.19 104 CYS A N 1
ATOM 776 C CA . CYS A 1 104 ? 1.31 -18.719 3.799 1 91.19 104 CYS A CA 1
ATOM 777 C C . CYS A 1 104 ? 0.239 -18.297 2.799 1 91.19 104 CYS A C 1
ATOM 779 O O . CYS A 1 104 ? 0.468 -18.328 1.589 1 91.19 104 CYS A O 1
ATOM 781 N N . LYS A 1 105 ? -0.966 -17.938 3.289 1 90.06 105 LYS A N 1
ATOM 782 C CA . LYS A 1 105 ? -2.059 -17.531 2.416 1 90.06 105 LYS A CA 1
ATOM 783 C C . LYS A 1 105 ? -2.629 -16.188 2.848 1 90.06 105 LYS A C 1
ATOM 785 O O . LYS A 1 105 ? -2.328 -15.695 3.939 1 90.06 105 LYS A O 1
ATOM 790 N N . PHE A 1 106 ? -3.32 -15.523 1.929 1 83.44 106 PHE A N 1
ATOM 791 C CA . PHE A 1 106 ? -4.004 -14.273 2.256 1 83.44 106 PHE A CA 1
ATOM 792 C C . PHE A 1 106 ? -5.438 -14.297 1.738 1 83.44 106 PHE A C 1
ATOM 794 O O . PHE A 1 106 ? -5.77 -15.07 0.842 1 83.44 106 PHE A O 1
ATOM 801 N N . SER A 1 107 ? -6.246 -13.484 2.348 1 82.06 107 SER A N 1
ATOM 802 C CA . SER A 1 107 ? -7.621 -13.258 1.922 1 82.06 107 SER A CA 1
ATOM 803 C C . SER A 1 107 ? -8.031 -11.805 2.146 1 82.06 107 SER A C 1
ATOM 805 O O . SER A 1 107 ? -7.719 -11.219 3.186 1 82.06 107 SER A O 1
ATOM 807 N N . ARG A 1 108 ? -8.656 -11.273 1.093 1 77.44 108 ARG A N 1
ATOM 808 C CA . ARG A 1 108 ? -9.195 -9.914 1.171 1 77.44 108 ARG A CA 1
ATOM 809 C C . ARG A 1 108 ? -10.68 -9.891 0.819 1 77.44 108 ARG A C 1
ATOM 811 O O . ARG A 1 108 ? -11.109 -10.578 -0.111 1 77.44 108 ARG A O 1
ATOM 818 N N . ARG A 1 109 ? -11.406 -9.148 1.597 1 74.12 109 ARG A N 1
ATOM 819 C CA . ARG A 1 109 ? -12.828 -8.922 1.346 1 74.12 109 ARG A CA 1
ATOM 820 C C . ARG A 1 109 ? -13.109 -7.441 1.112 1 74.12 109 ARG A C 1
ATOM 822 O O . ARG A 1 109 ? -12.617 -6.582 1.851 1 74.12 109 ARG A O 1
ATOM 829 N N . TYR A 1 110 ? -13.742 -7.066 0.039 1 67.88 110 TYR A N 1
ATOM 830 C CA . TYR A 1 110 ? -14.016 -5.684 -0.349 1 67.88 110 TYR A CA 1
ATOM 831 C C . TYR A 1 110 ? -15.477 -5.328 -0.105 1 67.88 110 TYR A C 1
ATOM 833 O O . TYR A 1 110 ? -16.328 -6.215 0.003 1 67.88 110 TYR A O 1
ATOM 841 N N . VAL A 1 111 ? -15.617 -4.008 -0.052 1 61.56 111 VAL A N 1
ATOM 842 C CA . VAL A 1 111 ? -16.984 -3.488 0.029 1 61.56 111 VAL A CA 1
ATOM 843 C C . VAL A 1 111 ? -17.766 -3.889 -1.221 1 61.56 111 VAL A C 1
ATOM 845 O O . VAL A 1 111 ? -17.25 -3.787 -2.338 1 61.56 111 VAL A O 1
ATOM 848 N N . GLY A 1 112 ? -18.891 -4.535 -1.078 1 60.31 112 GLY A N 1
ATOM 849 C CA . GLY A 1 112 ? -19.688 -5.066 -2.178 1 60.31 112 GLY A CA 1
ATOM 850 C C . GLY A 1 112 ? -19.703 -6.582 -2.217 1 60.31 112 GLY A C 1
ATOM 851 O O . GLY A 1 112 ? -20.438 -7.176 -3.012 1 60.31 112 GLY A O 1
ATOM 852 N N . GLY A 1 113 ? -18.703 -7.145 -1.471 1 64.38 113 GLY A N 1
ATOM 853 C CA . GLY A 1 113 ? -18.797 -8.578 -1.282 1 64.38 113 GLY A CA 1
ATOM 854 C C . GLY A 1 113 ? -17.719 -9.352 -2.018 1 64.38 113 GLY A C 1
ATOM 855 O O . GLY A 1 113 ? -17.625 -10.578 -1.887 1 64.38 113 GLY A O 1
ATOM 856 N N . SER A 1 114 ? -16.891 -8.68 -2.768 1 69.75 114 SER A N 1
ATOM 857 C CA . SER A 1 114 ? -15.844 -9.383 -3.502 1 69.75 114 SER A CA 1
ATOM 858 C C . SER A 1 114 ? -14.758 -9.883 -2.561 1 69.75 114 SER A C 1
ATOM 860 O O . SER A 1 114 ? -14.422 -9.219 -1.576 1 69.75 114 SER A O 1
ATOM 862 N N . ILE A 1 115 ? -14.359 -11.086 -2.889 1 76.06 115 ILE A N 1
ATOM 863 C CA . ILE A 1 115 ? -13.289 -11.703 -2.115 1 76.06 115 ILE A CA 1
ATOM 864 C C . ILE A 1 115 ? -12.109 -12.023 -3.033 1 76.06 115 ILE A C 1
ATOM 866 O O . ILE A 1 115 ? -12.305 -12.508 -4.152 1 76.06 115 ILE A O 1
ATOM 870 N N . VAL A 1 116 ? -10.922 -11.695 -2.561 1 79.94 116 VAL A N 1
ATOM 871 C CA . VAL A 1 116 ? -9.688 -12.078 -3.24 1 79.94 116 VAL A CA 1
ATOM 872 C C . VAL A 1 116 ? -8.812 -12.906 -2.297 1 79.94 116 VAL A C 1
ATOM 874 O O . VAL A 1 116 ? -8.57 -12.508 -1.156 1 79.94 116 VAL A O 1
ATOM 877 N N . ASP A 1 117 ? -8.453 -14.117 -2.758 1 86.12 117 ASP A N 1
ATOM 878 C CA . ASP A 1 117 ? -7.598 -14.969 -1.94 1 86.12 117 ASP A CA 1
ATOM 879 C C . ASP A 1 117 ? -6.508 -15.625 -2.787 1 86.12 117 ASP A C 1
ATOM 881 O O . ASP A 1 117 ? -6.629 -15.703 -4.012 1 86.12 117 ASP A O 1
ATOM 885 N N . GLY A 1 118 ? -5.48 -16.047 -2.076 1 90.88 118 GLY A N 1
ATOM 886 C CA . GLY A 1 118 ? -4.375 -16.734 -2.732 1 90.88 118 GLY A CA 1
ATOM 887 C C . GLY A 1 118 ? -3.211 -17.016 -1.802 1 90.88 118 GLY A C 1
ATOM 888 O O . GLY A 1 118 ? -3.383 -17.047 -0.582 1 90.88 118 GLY A O 1
ATOM 889 N N . LEU A 1 119 ? -2.104 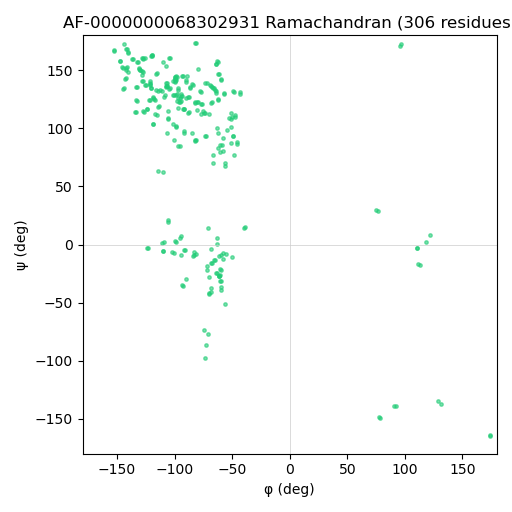-17.328 -2.449 1 92.62 119 LEU A N 1
ATOM 890 C CA . LEU A 1 119 ? -0.91 -17.656 -1.673 1 92.62 119 LEU A CA 1
ATOM 891 C C . LEU A 1 119 ? 0.026 -16.453 -1.601 1 92.62 119 LEU A C 1
ATOM 893 O O . LEU A 1 119 ? 0.143 -15.688 -2.566 1 92.62 119 LEU A O 1
ATOM 897 N N . VAL A 1 120 ? 0.661 -16.328 -0.448 1 90.62 120 VAL A N 1
ATOM 898 C CA . VAL A 1 120 ? 1.724 -15.336 -0.29 1 90.62 120 VAL A CA 1
ATOM 899 C C . VAL A 1 120 ? 3.055 -15.938 -0.739 1 90.62 120 VAL A C 1
ATOM 901 O O . VAL A 1 120 ? 3.363 -17.094 -0.425 1 90.62 120 VAL A O 1
ATOM 904 N N . ARG A 1 121 ? 3.797 -15.094 -1.532 1 92.5 121 ARG A N 1
ATOM 905 C CA . ARG A 1 121 ? 5.051 -15.539 -2.137 1 92.5 121 ARG A CA 1
ATOM 906 C C . ARG A 1 121 ? 6.082 -14.414 -2.137 1 92.5 121 ARG A C 1
ATOM 908 O O . ARG A 1 121 ? 5.77 -13.273 -1.779 1 92.5 121 ARG A O 1
ATOM 915 N N . THR A 1 122 ? 7.301 -14.875 -2.445 1 91.75 122 THR A N 1
ATOM 916 C CA . THR A 1 122 ? 8.336 -13.891 -2.734 1 91.75 122 THR A CA 1
ATOM 917 C C . THR A 1 122 ? 8.641 -13.844 -4.23 1 91.75 122 THR A C 1
ATOM 919 O O . THR A 1 122 ? 8.711 -14.891 -4.883 1 91.75 122 THR A O 1
ATOM 922 N N . GLU A 1 123 ? 8.758 -12.641 -4.734 1 92.88 123 GLU A N 1
ATOM 923 C CA . GLU A 1 123 ? 9.031 -12.453 -6.16 1 92.88 123 GLU A CA 1
ATOM 924 C C . GLU A 1 123 ? 9.883 -11.211 -6.398 1 92.88 123 GLU A C 1
ATOM 926 O O . GLU A 1 123 ? 9.898 -10.289 -5.574 1 92.88 123 GLU A O 1
ATOM 931 N N . LYS A 1 124 ? 10.539 -11.203 -7.508 1 92.25 124 LYS A N 1
ATOM 932 C CA . LYS A 1 124 ? 11.344 -10.055 -7.914 1 92.25 124 LYS A CA 1
ATOM 933 C C . LYS A 1 124 ? 10.477 -8.977 -8.555 1 92.25 124 LYS A C 1
ATOM 935 O O . LYS A 1 124 ? 9.758 -9.25 -9.523 1 92.25 124 LYS A O 1
ATOM 940 N N . PHE A 1 125 ? 10.516 -7.766 -7.973 1 88.62 125 PHE A N 1
ATOM 941 C CA . PHE A 1 125 ? 9.898 -6.582 -8.562 1 88.62 125 PHE A CA 1
ATOM 942 C C . PHE A 1 125 ? 10.93 -5.762 -9.328 1 88.62 125 PHE A C 1
ATOM 944 O O . PHE A 1 125 ? 12.055 -5.57 -8.859 1 88.62 125 PHE A O 1
ATOM 951 N N . THR A 1 126 ? 10.555 -5.355 -10.5 1 87.12 126 THR A N 1
ATOM 952 C CA . THR A 1 126 ? 11.406 -4.504 -11.312 1 87.12 126 THR A CA 1
ATOM 953 C C . THR A 1 126 ? 10.742 -3.154 -11.57 1 87.12 126 THR A C 1
ATOM 955 O O . THR A 1 126 ? 9.594 -3.1 -12.023 1 87.12 126 THR A O 1
ATOM 958 N N . PHE A 1 127 ? 11.523 -2.127 -11.203 1 78.12 127 PHE A N 1
ATOM 959 C CA . PHE A 1 127 ? 11.047 -0.76 -11.391 1 78.12 127 PHE A CA 1
ATOM 960 C C . PHE A 1 127 ? 11.93 -0.016 -12.391 1 78.12 127 PHE A C 1
ATOM 962 O O . PHE A 1 127 ? 13.148 -0.173 -12.391 1 78.12 127 PHE A O 1
ATOM 969 N N . GLU A 1 128 ? 11.258 0.628 -13.289 1 73.94 128 GLU A N 1
ATOM 970 C CA . GLU A 1 128 ? 11.992 1.477 -14.227 1 73.94 128 GLU A CA 1
ATOM 971 C C . GLU A 1 128 ? 11.594 2.941 -14.07 1 73.94 128 GLU A C 1
ATOM 973 O O . GLU A 1 128 ? 10.414 3.287 -14.164 1 73.94 128 GLU A O 1
ATOM 978 N N . THR A 1 129 ? 12.57 3.691 -13.594 1 64.56 129 THR A N 1
ATOM 979 C CA . THR A 1 129 ? 12.305 5.125 -13.492 1 64.56 129 THR A CA 1
ATOM 980 C C . THR A 1 129 ? 13.234 5.91 -14.414 1 64.56 129 THR A C 1
ATOM 982 O O . THR A 1 129 ? 14.305 5.43 -14.781 1 64.56 129 THR A O 1
ATOM 985 N N . SER A 1 130 ? 12.68 7.016 -14.922 1 61.94 130 SER A N 1
ATOM 986 C CA . SER A 1 130 ? 13.469 7.867 -15.805 1 61.94 130 SER A CA 1
ATOM 987 C C . SER A 1 130 ? 14.719 8.383 -15.109 1 61.94 130 SER A C 1
ATOM 989 O O . SER A 1 130 ? 15.773 8.523 -15.734 1 61.94 130 SER A O 1
ATOM 991 N N . ASP A 1 131 ? 14.672 8.578 -13.891 1 58 131 ASP A N 1
ATOM 992 C CA . ASP A 1 131 ? 15.75 9.25 -13.164 1 58 131 ASP A CA 1
ATOM 993 C C . ASP A 1 131 ? 16.75 8.234 -12.609 1 58 131 ASP A C 1
ATOM 995 O O . ASP A 1 131 ? 17.953 8.477 -12.641 1 58 131 ASP A O 1
ATOM 999 N N . GLU A 1 132 ? 16.297 7.109 -12.188 1 62.47 132 GLU A N 1
ATOM 1000 C CA . GLU A 1 132 ? 17.172 6.188 -11.453 1 62.47 132 GLU A CA 1
ATOM 1001 C C . GLU A 1 132 ? 17.484 4.953 -12.297 1 62.47 132 GLU A C 1
ATOM 1003 O O . GLU A 1 132 ? 18.391 4.18 -11.953 1 62.47 132 GLU A O 1
ATOM 1008 N N . GLY A 1 133 ? 16.891 4.895 -13.359 1 73.69 133 GLY A N 1
ATOM 1009 C CA . GLY A 1 133 ? 17.125 3.688 -14.141 1 73.69 133 GLY A CA 1
ATOM 1010 C C . GLY A 1 133 ? 16.344 2.492 -13.625 1 73.69 133 GLY A C 1
ATOM 1011 O O . GLY A 1 133 ? 15.211 2.635 -13.148 1 73.69 133 GLY A O 1
ATOM 1012 N N . ILE A 1 134 ? 17.016 1.287 -13.836 1 77.69 134 ILE A N 1
ATOM 1013 C CA . ILE A 1 134 ? 16.328 0.055 -13.461 1 77.69 134 ILE A CA 1
ATOM 1014 C C . ILE A 1 134 ? 16.734 -0.352 -12.047 1 77.69 134 ILE A C 1
ATOM 1016 O O . ILE A 1 134 ? 17.922 -0.312 -11.703 1 77.69 134 ILE A O 1
ATOM 1020 N N . SER A 1 135 ? 15.758 -0.584 -11.203 1 76.81 135 SER A N 1
ATOM 1021 C CA . SER A 1 135 ? 16 -1.135 -9.867 1 76.81 135 SER A CA 1
ATOM 1022 C C . SER A 1 135 ? 15.125 -2.352 -9.609 1 76.81 135 SER A C 1
ATOM 1024 O O . SER A 1 135 ? 14.047 -2.488 -10.195 1 76.81 135 SER A O 1
ATOM 1026 N N . THR A 1 136 ? 15.695 -3.283 -8.758 1 83.25 136 THR A N 1
ATOM 1027 C CA . THR A 1 136 ? 14.953 -4.496 -8.445 1 83.25 136 THR A CA 1
ATOM 1028 C C . THR A 1 136 ? 14.922 -4.734 -6.938 1 83.25 136 THR A C 1
ATOM 1030 O O . THR A 1 136 ? 15.789 -4.262 -6.207 1 83.25 136 THR A O 1
ATOM 1033 N N . VAL A 1 137 ? 13.867 -5.391 -6.527 1 83.88 137 VAL A N 1
ATOM 1034 C CA . VAL A 1 137 ? 13.758 -5.832 -5.141 1 83.88 137 VAL A CA 1
ATOM 1035 C C . VAL A 1 137 ? 13.07 -7.195 -5.086 1 83.88 137 VAL A C 1
ATOM 1037 O O . VAL A 1 137 ? 12.219 -7.504 -5.918 1 83.88 137 VAL A O 1
ATOM 1040 N N . LEU A 1 138 ? 13.547 -8.016 -4.176 1 87.44 138 LEU A N 1
ATOM 1041 C CA . LEU A 1 138 ? 12.789 -9.211 -3.838 1 87.44 138 LEU A CA 1
ATOM 1042 C C . LEU A 1 138 ? 11.773 -8.922 -2.73 1 87.44 138 LEU A C 1
ATOM 1044 O O . LEU A 1 138 ? 12.156 -8.617 -1.6 1 87.44 138 LEU A O 1
ATOM 1048 N N . ASP A 1 139 ? 10.516 -9.016 -3.08 1 86.88 139 ASP A N 1
ATOM 1049 C CA . ASP A 1 139 ? 9.484 -8.594 -2.135 1 86.88 139 ASP A CA 1
ATOM 1050 C C . ASP A 1 139 ? 8.43 -9.688 -1.952 1 86.88 139 ASP A C 1
ATOM 1052 O O . ASP A 1 139 ? 8.352 -10.625 -2.752 1 86.88 139 ASP A O 1
ATOM 1056 N N . VAL A 1 140 ? 7.695 -9.562 -0.814 1 87.88 140 VAL A N 1
ATOM 1057 C CA . VAL A 1 140 ? 6.574 -10.445 -0.522 1 87.88 140 VAL A CA 1
ATOM 1058 C C . VAL A 1 140 ? 5.312 -9.922 -1.201 1 87.88 140 VAL A C 1
ATOM 1060 O O . VAL A 1 140 ? 5.051 -8.711 -1.191 1 87.88 140 VAL A O 1
ATOM 1063 N N . PHE A 1 141 ? 4.559 -10.82 -1.772 1 87.62 141 PHE A N 1
ATOM 1064 C CA . PHE A 1 141 ? 3.322 -10.406 -2.426 1 87.62 141 PHE A CA 1
ATOM 1065 C C . PHE A 1 141 ? 2.303 -11.539 -2.418 1 87.62 141 PHE A C 1
ATOM 1067 O O . PHE A 1 141 ? 2.65 -12.695 -2.158 1 87.62 141 PHE A O 1
ATOM 1074 N N . GLY A 1 142 ? 1.067 -11.156 -2.73 1 90.44 142 GLY A N 1
ATOM 1075 C CA . GLY A 1 142 ? 0.022 -12.148 -2.928 1 90.44 142 GLY A CA 1
ATOM 1076 C C . GLY A 1 142 ? -0.177 -12.523 -4.383 1 90.44 142 GLY A C 1
ATOM 1077 O O . GLY A 1 142 ? -0.347 -11.648 -5.238 1 90.44 142 GLY A O 1
ATOM 1078 N N . CYS A 1 143 ? -0.112 -13.82 -4.621 1 92.5 143 CYS A N 1
ATOM 1079 C CA . CYS A 1 143 ? -0.571 -14.367 -5.891 1 92.5 143 CYS A CA 1
ATOM 1080 C C . CYS A 1 143 ? -2.035 -14.781 -5.809 1 92.5 143 CYS A C 1
ATOM 1082 O O . CYS A 1 143 ? -2.35 -15.883 -5.352 1 92.5 143 CYS A O 1
ATOM 1084 N N . ALA A 1 144 ? -2.912 -13.883 -6.281 1 89.88 144 ALA A N 1
ATOM 1085 C CA . ALA A 1 144 ? -4.352 -14.086 -6.152 1 89.88 144 ALA A CA 1
ATOM 1086 C C . ALA A 1 144 ? -4.855 -15.094 -7.184 1 89.88 144 ALA A C 1
ATOM 1088 O O . ALA A 1 144 ? -4.742 -14.867 -8.391 1 89.88 144 ALA A O 1
ATOM 1089 N N . SER A 1 145 ? -5.422 -16.109 -6.676 1 89.38 145 SER A N 1
ATOM 1090 C CA . SER A 1 145 ? -5.863 -17.172 -7.578 1 89.38 145 SER A CA 1
ATOM 1091 C C . SER A 1 145 ? -7.352 -17.453 -7.406 1 89.38 145 SER A C 1
ATOM 1093 O O . SER A 1 145 ? -7.906 -18.328 -8.094 1 89.38 145 SER A O 1
ATOM 1095 N N . HIS A 1 146 ? -8.039 -16.812 -6.484 1 80.75 146 HIS A N 1
ATOM 1096 C CA . HIS A 1 146 ? -9.477 -16.906 -6.285 1 80.75 146 HIS A CA 1
ATOM 1097 C C . HIS A 1 146 ? -10.094 -15.523 -6.098 1 80.75 146 HIS A C 1
ATOM 1099 O O . HIS A 1 146 ? -9.695 -14.773 -5.203 1 80.75 146 HIS A O 1
ATOM 1105 N N . THR A 1 147 ? -10.898 -15.141 -7.047 1 70.81 147 THR A N 1
ATOM 1106 C CA . THR A 1 147 ? -11.641 -13.891 -6.93 1 70.81 147 THR A CA 1
ATOM 1107 C C . THR A 1 147 ? -13.141 -14.141 -7.078 1 70.81 147 THR A C 1
ATOM 1109 O O . THR A 1 147 ? -13.578 -14.758 -8.055 1 70.81 147 THR A O 1
ATOM 1112 N N . ASP A 1 148 ? -13.883 -13.859 -5.988 1 68.38 148 ASP A N 1
ATOM 1113 C CA . ASP A 1 148 ? -15.344 -13.945 -6.012 1 68.38 148 ASP A CA 1
ATOM 1114 C C . ASP A 1 148 ? -15.969 -12.547 -6.031 1 68.38 148 ASP A C 1
ATOM 1116 O O . ASP A 1 148 ? -15.875 -11.805 -5.051 1 68.38 148 ASP A O 1
ATOM 1120 N N . PRO A 1 149 ? -16.562 -12.117 -7.223 1 62.44 149 PRO A N 1
ATOM 1121 C CA . PRO A 1 149 ? -17.125 -10.766 -7.316 1 62.44 149 PRO A CA 1
ATOM 1122 C C . PRO A 1 149 ? -18.375 -10.578 -6.453 1 62.44 149 PRO A C 1
ATOM 1124 O O . PRO A 1 149 ? -18.703 -9.445 -6.086 1 62.44 149 PRO A O 1
ATOM 1127 N N . HIS A 1 150 ? -19.547 -11.57 -6.246 1 58.41 150 HIS A N 1
ATOM 1128 C CA . HIS A 1 150 ? -20.859 -11.391 -5.617 1 58.41 150 HIS A CA 1
ATOM 1129 C C . HIS A 1 150 ? -20.953 -12.156 -4.305 1 58.41 150 HIS A C 1
ATOM 1131 O O . HIS A 1 150 ? -21.531 -13.242 -4.254 1 58.41 150 HIS A O 1
ATOM 1137 N N . TYR A 1 151 ? -20.375 -12.094 -3.281 1 49.25 151 TYR A N 1
ATOM 1138 C CA . TYR A 1 151 ? -20.766 -12.875 -2.117 1 49.25 151 TYR A CA 1
ATOM 1139 C C . TYR A 1 151 ? -22.203 -12.578 -1.723 1 49.25 151 TYR A C 1
ATOM 1141 O O . TYR A 1 151 ? -22.703 -13.086 -0.713 1 49.25 151 TYR A O 1
ATOM 1149 N N . GLY A 1 152 ? -23.094 -11.719 -2.107 1 36.78 152 GLY A N 1
ATOM 1150 C CA . GLY A 1 152 ? -24.469 -11.609 -1.636 1 36.78 152 GLY A CA 1
ATOM 1151 C C . GLY A 1 152 ? -25.281 -12.867 -1.877 1 36.78 152 GLY A C 1
ATOM 1152 O O . GLY A 1 152 ? -26.406 -12.984 -1.388 1 36.78 152 GLY A O 1
ATOM 1153 N N . ASN A 1 153 ? -25.297 -13.688 -2.893 1 34.72 153 ASN A N 1
ATOM 1154 C CA . ASN A 1 153 ? -26.531 -14.461 -2.975 1 34.72 153 ASN A CA 1
ATOM 1155 C C . ASN A 1 153 ? -26.656 -15.461 -1.828 1 34.72 153 ASN A C 1
ATOM 1157 O O . ASN A 1 153 ? -27.516 -16.328 -1.843 1 34.72 153 ASN A O 1
ATOM 1161 N N . ALA A 1 154 ? -25.922 -15.789 -0.903 1 30.66 154 ALA A N 1
ATOM 1162 C CA . ALA A 1 154 ? -26.406 -17.047 -0.345 1 30.66 154 ALA A CA 1
ATOM 1163 C C . ALA A 1 154 ? -27.797 -16.891 0.26 1 30.66 154 ALA A C 1
ATOM 1165 O O . ALA A 1 154 ? -28.344 -17.844 0.821 1 30.66 154 ALA A O 1
ATOM 1166 N N . SER A 1 155 ? -28.547 -15.766 0.179 1 27.02 155 SER A N 1
ATOM 1167 C CA . SER A 1 155 ? -29.875 -16.25 0.514 1 27.02 155 SER A CA 1
ATOM 1168 C C . SER A 1 155 ? -30.453 -17.094 -0.617 1 27.02 155 SER A C 1
ATOM 1170 O O . SER A 1 155 ? -30.125 -16.891 -1.786 1 27.02 155 SER A O 1
ATOM 1172 N N . MET B 1 1 ? 6.621 4.316 -27.047 1 17.08 1 MET B N 1
ATOM 1173 C CA . MET B 1 1 ? 5.754 5.176 -26.234 1 17.08 1 MET B CA 1
ATOM 1174 C C . MET B 1 1 ? 5.531 4.574 -24.859 1 17.08 1 MET B C 1
ATOM 1176 O O . MET B 1 1 ? 5.074 3.439 -24.734 1 17.08 1 MET B O 1
ATOM 1180 N N . ALA B 1 2 ? 6.328 4.754 -23.859 1 21.5 2 ALA B N 1
ATOM 1181 C CA . ALA B 1 2 ? 6.531 4.062 -22.594 1 21.5 2 ALA B CA 1
ATOM 1182 C C . ALA B 1 2 ? 5.27 4.117 -21.734 1 21.5 2 ALA B C 1
ATOM 1184 O O . ALA B 1 2 ? 4.715 5.191 -21.5 1 21.5 2 ALA B O 1
ATOM 1185 N N . ARG B 1 3 ? 4.293 3.189 -21.984 1 24.09 3 ARG B N 1
ATOM 1186 C CA . ARG B 1 3 ? 2.895 3.166 -21.562 1 24.09 3 ARG B CA 1
ATOM 1187 C C . ARG B 1 3 ? 2.766 3.473 -20.062 1 24.09 3 ARG B C 1
ATOM 1189 O O . ARG B 1 3 ? 3.475 2.891 -19.25 1 24.09 3 ARG B O 1
ATOM 1196 N N . LEU B 1 4 ? 2.229 4.559 -19.719 1 26.19 4 LEU B N 1
ATOM 1197 C CA . LEU B 1 4 ? 1.959 5.316 -18.5 1 26.19 4 LEU B CA 1
ATOM 1198 C C . LEU B 1 4 ? 1.151 4.48 -17.5 1 26.19 4 LEU B C 1
ATOM 1200 O O . LEU B 1 4 ? 0.022 4.082 -17.797 1 26.19 4 LEU B O 1
ATOM 1204 N N . THR B 1 5 ? 1.668 3.508 -16.906 1 30.03 5 THR B N 1
ATOM 1205 C CA . THR B 1 5 ? 1.07 2.5 -16.031 1 30.03 5 THR B CA 1
ATOM 1206 C C . THR B 1 5 ? 0.197 3.154 -14.969 1 30.03 5 THR B C 1
ATOM 1208 O O . THR B 1 5 ? 0.662 4.016 -14.227 1 30.03 5 THR B O 1
ATOM 1211 N N . TYR B 1 6 ? -1.063 3.578 -15.461 1 30.69 6 TYR B N 1
ATOM 1212 C CA . TYR B 1 6 ? -2.125 4.309 -14.781 1 30.69 6 TYR B CA 1
ATOM 1213 C C . TYR B 1 6 ? -2.533 3.6 -13.492 1 30.69 6 TYR B C 1
ATOM 1215 O O . TYR B 1 6 ? -2.676 2.375 -13.469 1 30.69 6 TYR B O 1
ATOM 1223 N N . LEU B 1 7 ? -2.041 4.016 -12.359 1 38.12 7 LEU B N 1
ATOM 1224 C CA . LEU B 1 7 ? -2.434 3.508 -11.047 1 38.12 7 LEU B CA 1
ATOM 1225 C C . LEU B 1 7 ? -3.881 3.873 -10.734 1 38.12 7 LEU B C 1
ATOM 1227 O O . LEU B 1 7 ? -4.27 5.039 -10.844 1 38.12 7 LEU B O 1
ATOM 1231 N N . GLU B 1 8 ? -4.832 3.275 -11.414 1 39.84 8 GLU B N 1
ATOM 1232 C CA . GLU B 1 8 ? -6.195 3.586 -10.992 1 39.84 8 GLU B CA 1
ATOM 1233 C C . GLU B 1 8 ? -6.406 3.244 -9.523 1 39.84 8 GLU B C 1
ATOM 1235 O O . GLU B 1 8 ? -6.059 2.15 -9.078 1 39.84 8 GLU B O 1
ATOM 1240 N N . ALA B 1 9 ? -6.164 4.223 -8.711 1 39.38 9 ALA B N 1
ATOM 1241 C CA . ALA B 1 9 ? -6.566 4.02 -7.324 1 39.38 9 ALA B CA 1
ATOM 1242 C C . ALA B 1 9 ? -8.078 3.844 -7.211 1 39.38 9 ALA B C 1
ATOM 1244 O O . ALA B 1 9 ? -8.844 4.562 -7.859 1 39.38 9 ALA B O 1
ATOM 1245 N N . LYS B 1 10 ? -8.594 2.738 -7.18 1 41.03 10 LYS B N 1
ATOM 1246 C CA . LYS B 1 10 ? -10.016 2.553 -6.883 1 41.03 10 LYS B CA 1
ATOM 1247 C C . LYS B 1 10 ? -10.242 2.385 -5.387 1 41.03 10 LYS B C 1
ATOM 1249 O O . LYS B 1 10 ? -9.383 1.865 -4.672 1 41.03 10 LYS B O 1
ATOM 1254 N N . ALA B 1 11 ? -11.141 3.254 -4.898 1 36.94 11 ALA B N 1
ATOM 1255 C CA . ALA B 1 11 ? -11.586 3.119 -3.514 1 36.94 11 ALA B CA 1
ATOM 1256 C C . ALA B 1 11 ? -12.266 1.772 -3.285 1 36.94 11 ALA B C 1
ATOM 1258 O O . ALA B 1 11 ? -13.188 1.402 -4.02 1 36.94 11 ALA B O 1
ATOM 1259 N N . HIS B 1 12 ? -11.555 0.715 -3.111 1 41.34 12 HIS B N 1
ATOM 1260 C CA . HIS B 1 12 ? -12.297 -0.449 -2.643 1 41.34 12 HIS B CA 1
ATOM 1261 C C . HIS B 1 12 ? -12.297 -0.527 -1.119 1 41.34 12 HIS B C 1
ATOM 1263 O O . HIS B 1 12 ? -11.273 -0.257 -0.482 1 41.34 12 HIS B O 1
ATOM 1269 N N . TYR B 1 13 ? -13.555 -0.414 -0.504 1 39.25 13 TYR B N 1
ATOM 1270 C CA . TYR B 1 13 ? -13.781 -0.497 0.935 1 39.25 13 TYR B CA 1
ATOM 1271 C C . TYR B 1 13 ? -13.562 -1.919 1.438 1 39.25 13 TYR B C 1
ATOM 1273 O O . TYR B 1 13 ? -13.969 -2.883 0.785 1 39.25 13 TYR B O 1
ATOM 1281 N N . PHE B 1 14 ? -12.406 -2.072 2.307 1 41.66 14 PHE B N 1
ATOM 1282 C CA . PHE B 1 14 ? -12.227 -3.389 2.906 1 41.66 14 PHE B CA 1
ATOM 1283 C C . PHE B 1 14 ? -12.836 -3.438 4.301 1 41.66 14 PHE B C 1
ATOM 1285 O O . PHE B 1 14 ? -12.883 -2.422 5 1 41.66 14 PHE B O 1
ATOM 1292 N N . THR B 1 15 ? -13.719 -4.27 4.602 1 38.75 15 THR B N 1
ATOM 1293 C CA . THR B 1 15 ? -14.227 -4.445 5.957 1 38.75 15 THR B CA 1
ATOM 1294 C C . THR B 1 15 ? -13.195 -5.133 6.84 1 38.75 15 THR B C 1
ATOM 1296 O O . THR B 1 15 ? -12.859 -4.637 7.922 1 38.75 15 THR B O 1
ATOM 1299 N N . ASN B 1 16 ? -13.117 -6.496 6.883 1 39.91 16 ASN B N 1
ATOM 1300 C CA . ASN B 1 16 ? -12.391 -7.328 7.84 1 39.91 16 ASN B CA 1
ATOM 1301 C C . ASN B 1 16 ? -11.141 -7.938 7.219 1 39.91 16 ASN B C 1
ATOM 1303 O O . ASN B 1 16 ? -11.172 -8.406 6.082 1 39.91 16 ASN B O 1
ATOM 1307 N N . ASP B 1 17 ? -9.961 -7.34 7.391 1 41.47 17 ASP B N 1
ATOM 1308 C CA . ASP B 1 17 ? -8.836 -7.891 6.645 1 41.47 17 ASP B CA 1
ATOM 1309 C C . ASP B 1 17 ? -7.961 -8.773 7.535 1 41.47 17 ASP B C 1
ATOM 1311 O O . ASP B 1 17 ? -7.789 -8.484 8.719 1 41.47 17 ASP B O 1
ATOM 1315 N N . ASP B 1 18 ? -8.062 -10.125 7.418 1 41.38 18 ASP B N 1
ATOM 1316 C CA . ASP B 1 18 ? -7.242 -11.062 8.188 1 41.38 18 ASP B CA 1
ATOM 1317 C C . ASP B 1 18 ? -5.754 -10.773 8 1 41.38 18 ASP B C 1
ATOM 1319 O O . ASP B 1 18 ? -4.91 -11.562 8.422 1 41.38 18 ASP B O 1
ATOM 1323 N N . ILE B 1 19 ? -5.461 -9.938 7.145 1 42.53 19 ILE B N 1
ATOM 1324 C CA . ILE B 1 19 ? -4.02 -9.852 6.918 1 42.53 19 ILE B CA 1
ATOM 1325 C C . ILE B 1 19 ? -3.357 -9.125 8.086 1 42.53 19 ILE B C 1
ATOM 1327 O O . ILE B 1 19 ? -2.287 -9.531 8.547 1 42.53 19 ILE B O 1
ATOM 1331 N N . CYS B 1 20 ? -3.453 -7.91 8.258 1 45.06 20 CYS B N 1
ATOM 1332 C CA . CYS B 1 20 ? -2.707 -7.203 9.289 1 45.06 20 CYS B CA 1
ATOM 1333 C C . CYS B 1 20 ? -3.631 -6.746 10.414 1 45.06 20 CYS B C 1
ATOM 1335 O O . CYS B 1 20 ? -4.797 -6.426 10.172 1 45.06 20 CYS B O 1
ATOM 1337 N N . ALA B 1 21 ? -3.082 -7.16 11.547 1 41.09 21 ALA B N 1
ATOM 1338 C CA . ALA B 1 21 ? -3.619 -6.574 12.773 1 41.09 21 ALA B CA 1
ATOM 1339 C C . ALA B 1 21 ? -3.643 -5.051 12.688 1 41.09 21 ALA B C 1
ATOM 1341 O O . ALA B 1 21 ? -2.641 -4.43 12.328 1 41.09 21 ALA B O 1
ATOM 1342 N N . GLY B 1 22 ? -4.863 -4.629 12.57 1 44.94 22 GLY B N 1
ATOM 1343 C CA . GLY B 1 22 ? -4.973 -3.186 12.734 1 44.94 22 GLY B CA 1
ATOM 1344 C C . GLY B 1 22 ? -5.578 -2.494 11.531 1 44.94 22 GLY B C 1
ATOM 1345 O O . GLY B 1 22 ? -5.395 -1.29 11.344 1 44.94 22 GLY B O 1
ATOM 1346 N N . LEU B 1 23 ? -5.996 -3.383 10.742 1 47.81 23 LEU B N 1
ATOM 1347 C CA . LEU B 1 23 ? -6.797 -2.822 9.656 1 47.81 23 LEU B CA 1
ATOM 1348 C C . LEU B 1 23 ? -7.879 -1.894 10.203 1 47.81 23 LEU B C 1
ATOM 1350 O O . LEU B 1 23 ? -8.414 -2.127 11.289 1 47.81 23 LEU B O 1
ATOM 1354 N N . VAL B 1 24 ? -7.648 -0.611 9.922 1 51.22 24 VAL B N 1
ATOM 1355 C CA . VAL B 1 24 ? -8.805 0.253 10.148 1 51.22 24 VAL B CA 1
ATOM 1356 C C . VAL B 1 24 ? -10.031 -0.344 9.477 1 51.22 24 VAL B C 1
ATOM 1358 O O . VAL B 1 24 ? -10.055 -0.538 8.258 1 51.22 24 VAL B O 1
ATOM 1361 N N . PRO B 1 25 ? -10.742 -1.133 10.406 1 51.12 25 PRO B N 1
ATOM 1362 C CA . PRO B 1 25 ? -12.023 -1.53 9.812 1 51.12 25 PRO B CA 1
ATOM 1363 C C . PRO B 1 25 ? -12.711 -0.385 9.078 1 51.12 25 PRO B C 1
ATOM 1365 O O . PRO B 1 25 ? -12.656 0.765 9.516 1 51.12 25 PRO B O 1
ATOM 1368 N N . GLY B 1 26 ? -13.148 -0.655 7.832 1 55.78 26 GLY B N 1
ATOM 1369 C CA . GLY B 1 26 ? -14 0.325 7.168 1 55.78 26 GLY B CA 1
ATOM 1370 C C . GLY B 1 26 ? -13.516 0.684 5.777 1 55.78 26 GLY B C 1
ATOM 1371 O O . GLY B 1 26 ? -13.078 -0.187 5.023 1 55.78 26 GLY B O 1
ATOM 1372 N N . ASN B 1 27 ? -13.539 2.086 5.574 1 62.22 27 ASN B N 1
ATOM 1373 C CA . ASN B 1 27 ? -13.398 2.725 4.27 1 62.22 27 ASN B CA 1
ATOM 1374 C C . ASN B 1 27 ? -11.93 2.848 3.867 1 62.22 27 ASN B C 1
ATOM 1376 O O . ASN B 1 27 ? -11.211 3.715 4.367 1 62.22 27 ASN B O 1
ATOM 1380 N N . THR B 1 28 ? -11.391 1.791 3.172 1 72.06 28 THR B N 1
ATOM 1381 C CA . THR B 1 28 ? -10.023 1.806 2.68 1 72.06 28 THR B CA 1
ATOM 1382 C C . THR B 1 28 ? -9.992 1.977 1.163 1 72.06 28 THR B C 1
ATOM 1384 O O . THR B 1 28 ? -11 1.76 0.49 1 72.06 28 THR B O 1
ATOM 1387 N N . ALA B 1 29 ? -8.898 2.525 0.801 1 77.69 29 ALA B N 1
ATOM 1388 C CA . ALA B 1 29 ? -8.688 2.693 -0.634 1 77.69 29 ALA B CA 1
ATOM 1389 C C . ALA B 1 29 ? -7.805 1.58 -1.192 1 77.69 29 ALA B C 1
ATOM 1391 O O . ALA B 1 29 ? -6.938 1.057 -0.491 1 77.69 29 ALA B O 1
ATOM 1392 N N . GLU B 1 30 ? -8.172 1.166 -2.387 1 78.12 30 GLU B N 1
ATOM 1393 C CA . GLU B 1 30 ? -7.281 0.302 -3.158 1 78.12 30 GLU B CA 1
ATOM 1394 C C . GLU B 1 30 ? -6.539 1.093 -4.23 1 78.12 30 GLU B C 1
ATOM 1396 O O . GLU B 1 30 ? -7.152 1.854 -4.984 1 78.12 30 GLU B O 1
ATOM 1401 N N . PHE B 1 31 ? -5.219 0.855 -4.148 1 79.06 31 PHE B N 1
ATOM 1402 C CA . PHE B 1 31 ? -4.363 1.47 -5.156 1 79.06 31 PHE B CA 1
ATOM 1403 C C . PHE B 1 31 ? -3.857 0.427 -6.148 1 79.06 31 PHE B C 1
ATOM 1405 O O . PHE B 1 31 ? -3.553 -0.704 -5.766 1 79.06 31 PHE B O 1
ATOM 1412 N N . MET B 1 32 ? -3.838 0.831 -7.457 1 78.69 32 MET B N 1
ATOM 1413 C CA . MET B 1 32 ? -3.307 -0.055 -8.492 1 78.69 32 MET B CA 1
ATOM 1414 C C . MET B 1 32 ? -2.154 0.609 -9.234 1 78.69 32 MET B C 1
ATOM 1416 O O . MET B 1 32 ? -2.195 1.81 -9.508 1 78.69 32 MET B O 1
ATOM 1420 N N . ASP B 1 33 ? -1.118 -0.225 -9.539 1 77.44 33 ASP B N 1
ATOM 1421 C CA . ASP B 1 33 ? 0.06 0.265 -10.242 1 77.44 33 ASP B CA 1
ATOM 1422 C C . ASP B 1 33 ? 0.574 -0.772 -11.242 1 77.44 33 ASP B C 1
ATOM 1424 O O . ASP B 1 33 ? 0.403 -1.976 -11.031 1 77.44 33 ASP B O 1
ATOM 1428 N N . ASN B 1 34 ? 1.185 -0.2 -12.328 1 79.81 34 ASN B N 1
ATOM 1429 C CA . ASN B 1 34 ? 1.878 -1.084 -13.258 1 79.81 34 ASN B CA 1
ATOM 1430 C C . ASN B 1 34 ? 3.328 -1.31 -12.836 1 79.81 34 ASN B C 1
ATOM 1432 O O . ASN B 1 34 ? 4.07 -0.352 -12.617 1 79.81 34 ASN B O 1
ATOM 1436 N N . ILE B 1 35 ? 3.686 -2.541 -12.734 1 82.25 35 ILE B N 1
ATOM 1437 C CA . ILE B 1 35 ? 5.059 -2.928 -12.422 1 82.25 35 ILE B CA 1
ATOM 1438 C C . ILE B 1 35 ? 5.453 -4.145 -13.258 1 82.25 35 ILE B C 1
ATOM 1440 O O . ILE B 1 35 ? 4.629 -4.695 -13.984 1 82.25 35 ILE B O 1
ATOM 1444 N N . SER B 1 36 ? 6.742 -4.336 -13.234 1 89.81 36 SER B N 1
ATOM 1445 C CA . SER B 1 36 ? 7.18 -5.625 -13.766 1 89.81 36 SER B CA 1
ATOM 1446 C C . SER B 1 36 ? 7.59 -6.57 -12.641 1 89.81 36 SER B C 1
ATOM 1448 O O . SER B 1 36 ? 8.234 -6.156 -11.672 1 89.81 36 SER B O 1
ATOM 1450 N N . ILE B 1 37 ? 7.074 -7.785 -12.789 1 93.69 37 ILE B N 1
ATOM 1451 C CA . ILE B 1 37 ? 7.457 -8.75 -11.766 1 93.69 37 ILE B CA 1
ATOM 1452 C C . ILE B 1 37 ? 7.961 -10.031 -12.422 1 93.69 37 ILE B C 1
ATOM 1454 O O . ILE B 1 37 ? 7.598 -10.336 -13.562 1 93.69 37 ILE B O 1
ATOM 1458 N N . GLY B 1 38 ? 8.883 -10.664 -11.641 1 96.25 38 GLY B N 1
ATOM 1459 C CA . GLY B 1 38 ? 9.375 -11.953 -12.094 1 96.25 38 GLY B CA 1
ATOM 1460 C C . GLY B 1 38 ? 10.688 -11.867 -12.844 1 96.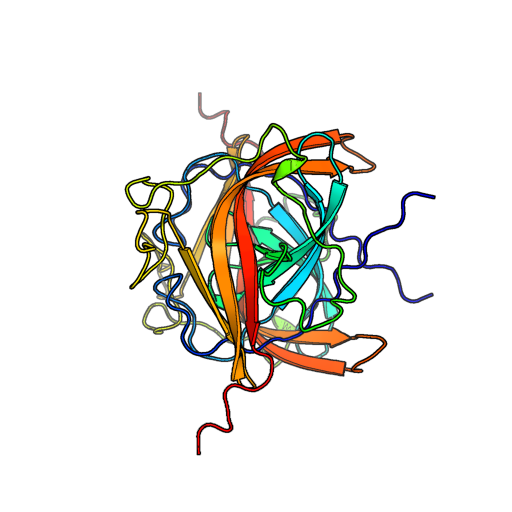25 38 GLY B C 1
ATOM 1461 O O . GLY B 1 38 ? 11.203 -10.773 -13.078 1 96.25 38 GLY B O 1
ATOM 1462 N N . GLU B 1 39 ? 11.18 -13.07 -13.094 1 97.56 39 GLU B N 1
ATOM 1463 C CA . GLU B 1 39 ? 12.336 -13.266 -13.969 1 97.56 39 GLU B CA 1
ATOM 1464 C C . GLU B 1 39 ? 12.039 -14.289 -15.055 1 97.56 39 GLU B C 1
ATOM 1466 O O . GLU B 1 39 ? 11.945 -15.484 -14.781 1 97.56 39 GLU B O 1
ATOM 1471 N N . PRO B 1 40 ? 12 -13.922 -16.422 1 97.38 40 PRO B N 1
ATOM 1472 C C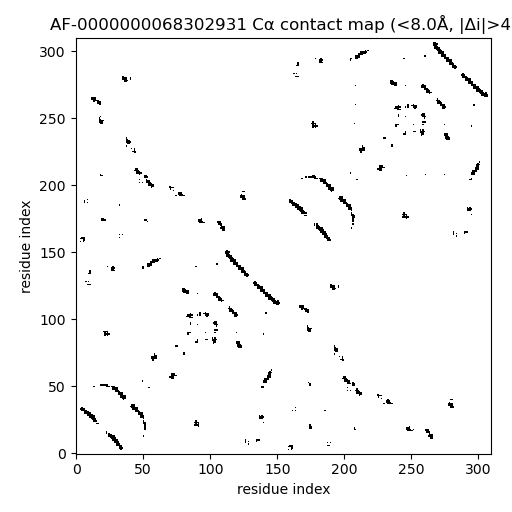A . PRO B 1 40 ? 12.141 -12.539 -16.875 1 97.38 40 PRO B CA 1
ATOM 1473 C C . PRO B 1 40 ? 11.008 -11.641 -16.359 1 97.38 40 PRO B C 1
ATOM 1475 O O . PRO B 1 40 ? 9.938 -12.133 -16 1 97.38 40 PRO B O 1
ATOM 1478 N N . PRO B 1 41 ? 11.297 -10.328 -16.312 1 95.12 41 PRO B N 1
ATOM 1479 C CA . PRO B 1 41 ? 10.25 -9.406 -15.875 1 95.12 41 PRO B CA 1
ATOM 1480 C C . PRO B 1 41 ? 9.078 -9.336 -16.859 1 95.12 41 PRO B C 1
ATOM 1482 O O . PRO B 1 41 ? 9.289 -9.242 -18.062 1 95.12 41 PRO B O 1
ATOM 1485 N N . VAL B 1 42 ? 7.848 -9.391 -16.25 1 94.12 42 VAL B N 1
ATOM 1486 C CA . VAL B 1 42 ? 6.637 -9.25 -17.062 1 94.12 42 VAL B CA 1
ATOM 1487 C C . VAL B 1 42 ? 5.746 -8.164 -16.469 1 94.12 42 VAL B C 1
ATOM 1489 O O . VAL B 1 42 ? 5.621 -8.047 -15.25 1 94.12 42 VAL B O 1
ATOM 1492 N N . PRO B 1 43 ? 5.148 -7.391 -17.344 1 88.12 43 PRO B N 1
ATOM 1493 C CA . PRO B 1 43 ? 4.266 -6.336 -16.844 1 88.12 43 PRO B CA 1
ATOM 1494 C C . PRO B 1 43 ? 3.035 -6.891 -16.125 1 88.12 43 PRO B C 1
ATOM 1496 O O . PRO B 1 43 ? 2.416 -7.844 -16.609 1 88.12 43 PRO B O 1
ATOM 1499 N N . GLN B 1 44 ? 2.756 -6.352 -15.008 1 88.62 44 GLN B N 1
ATOM 1500 C CA . GLN B 1 44 ? 1.591 -6.723 -14.219 1 88.62 44 GLN B CA 1
ATOM 1501 C C . GLN B 1 44 ? 0.951 -5.5 -13.562 1 88.62 44 GLN B C 1
ATOM 1503 O O . GLN B 1 44 ? 1.638 -4.523 -13.258 1 88.62 44 GLN B O 1
ATOM 1508 N N . LEU B 1 45 ? -0.395 -5.691 -13.352 1 84.12 45 LEU B N 1
ATOM 1509 C CA . LEU B 1 45 ? -1.116 -4.742 -12.516 1 84.12 45 LEU B CA 1
ATOM 1510 C C . LEU B 1 45 ? -1.131 -5.207 -11.062 1 84.12 45 LEU B C 1
ATOM 1512 O O . LEU B 1 45 ? -1.691 -6.258 -10.742 1 84.12 45 LEU B O 1
ATOM 1516 N N . ILE B 1 46 ? -0.474 -4.352 -10.234 1 85.94 46 ILE B N 1
ATOM 1517 C CA . ILE B 1 46 ? -0.419 -4.703 -8.82 1 85.94 46 ILE B CA 1
ATOM 1518 C C . ILE B 1 46 ? -1.481 -3.922 -8.055 1 85.94 46 ILE B C 1
ATOM 1520 O O . ILE B 1 46 ? -1.731 -2.75 -8.344 1 85.94 46 ILE B O 1
ATOM 1524 N N . SER B 1 47 ? -2.074 -4.613 -7.078 1 82.75 47 SER B N 1
ATOM 1525 C CA . SER B 1 47 ? -3.064 -4.012 -6.191 1 82.75 47 SER B CA 1
ATOM 1526 C C . SER B 1 47 ? -2.498 -3.801 -4.793 1 82.75 47 SER B C 1
ATOM 1528 O O . SER B 1 47 ? -1.822 -4.68 -4.25 1 82.75 47 SER B O 1
ATOM 1530 N N . ILE B 1 48 ? -2.812 -2.549 -4.215 1 81.62 48 ILE B N 1
ATOM 1531 C CA . ILE B 1 48 ? -2.316 -2.158 -2.9 1 81.62 48 ILE B CA 1
ATOM 1532 C C . ILE B 1 48 ? -3.463 -1.591 -2.064 1 81.62 48 ILE B C 1
ATOM 1534 O O . ILE B 1 48 ? -4.082 -0.594 -2.443 1 81.62 48 ILE B O 1
ATOM 1538 N N . ASP B 1 49 ? -3.652 -2.176 -0.963 1 75.62 49 ASP B N 1
ATOM 1539 C CA . ASP B 1 49 ? -4.727 -1.723 -0.083 1 75.62 49 ASP B CA 1
ATOM 1540 C C . ASP B 1 49 ? -4.191 -0.794 1.003 1 75.62 49 ASP B C 1
ATOM 1542 O O . ASP B 1 49 ? -3.209 -1.117 1.676 1 75.62 49 ASP B O 1
ATOM 1546 N N . SER B 1 50 ? -4.82 0.426 1.208 1 74.31 50 SER B N 1
ATOM 1547 C CA . SER B 1 50 ? -4.402 1.365 2.244 1 74.31 50 SER B CA 1
ATOM 1548 C C . SER B 1 50 ? -4.773 0.856 3.633 1 74.31 50 SER B C 1
ATOM 1550 O O . SER B 1 50 ? -4.312 1.397 4.641 1 74.31 50 SER B O 1
ATOM 1552 N N . GLY B 1 51 ? -5.617 -0.032 3.908 1 62.25 51 GLY B N 1
ATOM 1553 C CA . GLY B 1 51 ? -6.184 -0.403 5.195 1 62.25 51 GLY B CA 1
ATOM 1554 C C . GLY B 1 51 ? -5.195 -1.117 6.098 1 62.25 51 GLY B C 1
ATOM 1555 O O . GLY B 1 51 ? -5.387 -1.178 7.316 1 62.25 51 GLY B O 1
ATOM 1556 N N . SER B 1 52 ? -4.172 -1.7 5.566 1 57.5 52 SER B N 1
ATOM 1557 C CA . SER B 1 52 ? -3.314 -2.467 6.465 1 57.5 52 SER B CA 1
ATOM 1558 C C . SER B 1 52 ? -2.207 -1.595 7.047 1 57.5 52 SER B C 1
ATOM 1560 O O . SER B 1 52 ? -1.722 -1.854 8.148 1 57.5 52 SER B O 1
ATOM 1562 N N . ASN B 1 53 ? -1.783 -0.637 6.355 1 59.62 53 ASN B N 1
ATOM 1563 C CA . ASN B 1 53 ? -0.746 0.248 6.875 1 59.62 53 ASN B CA 1
ATOM 1564 C C . ASN B 1 53 ? -0.959 1.689 6.422 1 59.62 53 ASN B C 1
ATOM 1566 O O . ASN B 1 53 ? -1.872 1.97 5.641 1 59.62 53 ASN B O 1
ATOM 1570 N N . VAL B 1 54 ? -0.077 2.496 7.062 1 70.19 54 VAL B N 1
ATOM 1571 C CA . VAL B 1 54 ? -0.24 3.932 6.848 1 70.19 54 VAL B CA 1
ATOM 1572 C C . VAL B 1 54 ? 0.324 4.312 5.48 1 70.19 54 VAL B C 1
ATOM 1574 O O . VAL B 1 54 ? 1.476 4 5.168 1 70.19 54 VAL B O 1
ATOM 1577 N N . VAL B 1 55 ? -0.574 4.703 4.594 1 84.38 55 VAL B N 1
ATOM 1578 C CA . VAL B 1 55 ? -0.136 5.465 3.432 1 84.38 55 VAL B CA 1
ATOM 1579 C C . VAL B 1 55 ? 0.077 6.926 3.824 1 84.38 55 VAL B C 1
ATOM 1581 O O . VAL B 1 55 ? -0.523 7.41 4.785 1 84.38 55 VAL B O 1
ATOM 1584 N N . TRP B 1 56 ? 0.987 7.645 3.141 1 87.38 56 TRP B N 1
ATOM 1585 C CA . TRP B 1 56 ? 1.274 8.977 3.658 1 87.38 56 TRP B CA 1
ATOM 1586 C C . TRP B 1 56 ? 1.57 9.953 2.52 1 87.38 56 TRP B C 1
ATOM 1588 O O . TRP B 1 56 ? 1.941 9.531 1.421 1 87.38 56 TRP B O 1
ATOM 1598 N N . VAL B 1 57 ? 1.296 11.219 2.756 1 90.06 57 VAL B N 1
ATOM 1599 C CA . VAL B 1 57 ? 1.671 12.336 1.895 1 90.06 57 VAL B CA 1
ATOM 1600 C C . VAL B 1 57 ? 2.562 13.305 2.666 1 90.06 57 VAL B C 1
ATOM 1602 O O . VAL B 1 57 ? 2.607 13.273 3.896 1 90.06 57 VAL B O 1
ATOM 1605 N N . GLN B 1 58 ? 3.217 14.125 1.886 1 88.75 58 GLN B N 1
ATOM 1606 C CA . GLN B 1 58 ? 4.047 15.141 2.521 1 88.75 58 GLN B CA 1
ATOM 1607 C C . GLN B 1 58 ? 3.201 16.297 3.037 1 88.75 58 GLN B C 1
ATOM 1609 O O . GLN B 1 58 ? 2.352 16.828 2.312 1 88.75 58 GLN B O 1
ATOM 1614 N N . CYS B 1 59 ? 3.477 16.656 4.293 1 92.38 59 CYS B N 1
ATOM 1615 C CA . CYS B 1 59 ? 2.83 17.797 4.926 1 92.38 59 CYS B CA 1
ATOM 1616 C C . CYS B 1 59 ? 3.861 18.844 5.355 1 92.38 59 CYS B C 1
ATOM 1618 O O . CYS B 1 59 ? 5.062 18.578 5.32 1 92.38 59 CYS B O 1
ATOM 1620 N N . PRO B 1 60 ? 3.371 20.109 5.609 1 87.38 60 PRO B N 1
ATOM 1621 C CA . PRO B 1 60 ? 4.32 21.156 6.004 1 87.38 60 PRO B CA 1
ATOM 1622 C C . PRO B 1 60 ? 5.117 20.781 7.254 1 87.38 60 PRO B C 1
ATOM 1624 O O . PRO B 1 60 ? 4.574 20.172 8.18 1 87.38 60 PRO B O 1
ATOM 1627 N N . SER B 1 61 ? 6.449 20.984 7 1 77.62 61 SER B N 1
ATOM 1628 C CA . SER B 1 61 ? 7.332 20.812 8.148 1 77.62 61 SER B CA 1
ATOM 1629 C C . SER B 1 61 ? 7.707 22.156 8.766 1 77.62 61 SER B C 1
ATOM 1631 O O . SER B 1 61 ? 7.652 23.188 8.102 1 77.62 61 SER B O 1
ATOM 1633 N N . SER B 1 62 ? 7.73 22.125 9.961 1 63.19 62 SER B N 1
ATOM 1634 C CA . SER B 1 62 ? 8.219 23.359 10.586 1 63.19 62 SER B CA 1
ATOM 1635 C C . SER B 1 62 ? 9.656 23.656 10.164 1 63.19 62 SER B C 1
ATOM 1637 O O . SER B 1 62 ? 10.078 24.812 10.18 1 63.19 62 SER B O 1
ATOM 1639 N N . THR B 1 63 ? 10.312 22.625 9.852 1 55.31 63 THR B N 1
ATOM 1640 C CA . THR B 1 63 ? 11.695 22.891 9.484 1 55.31 63 THR B CA 1
ATOM 1641 C C . THR B 1 63 ? 11.844 23.016 7.969 1 55.31 63 THR B C 1
ATOM 1643 O O . THR B 1 63 ? 11.445 22.109 7.23 1 55.31 63 THR B O 1
ATOM 1646 N N . LYS B 1 64 ? 11.602 24.203 7.383 1 48.16 64 LYS B N 1
ATOM 1647 C CA . LYS B 1 64 ? 11.656 24.594 5.977 1 48.16 64 LYS B CA 1
ATOM 1648 C C . LYS B 1 64 ? 12.836 23.938 5.266 1 48.16 64 LYS B C 1
ATOM 1650 O O . LYS B 1 64 ? 13.273 24.406 4.215 1 48.16 64 LYS B O 1
ATOM 1655 N N . CYS B 1 65 ? 13.43 23 5.77 1 45.41 65 CYS B N 1
ATOM 1656 C CA . CYS B 1 65 ? 14.773 22.875 5.215 1 45.41 65 CYS B CA 1
ATOM 1657 C C . CYS B 1 65 ? 14.727 22.406 3.766 1 45.41 65 CYS B C 1
ATOM 1659 O O . CYS B 1 65 ? 15.688 22.594 3.02 1 45.41 65 CYS B O 1
ATOM 1661 N N . PHE B 1 66 ? 13.906 21.484 3.467 1 43.72 66 PHE B N 1
ATOM 1662 C CA . PHE B 1 66 ? 14.203 21 2.123 1 43.72 66 PHE B CA 1
ATOM 1663 C C . PHE B 1 66 ? 13.055 21.312 1.169 1 43.72 66 PHE B C 1
ATOM 1665 O O . PHE B 1 66 ? 11.898 21.375 1.58 1 43.72 66 PHE B O 1
ATOM 1672 N N . GLU B 1 67 ? 13.43 22.094 0.195 1 45.94 67 GLU B N 1
ATOM 1673 C CA . GLU B 1 67 ? 12.539 22.328 -0.944 1 45.94 67 GLU B CA 1
ATOM 1674 C C . GLU B 1 67 ? 11.945 21.016 -1.448 1 45.94 67 GLU B C 1
ATOM 1676 O O . GLU B 1 67 ? 12.672 20.078 -1.794 1 45.94 67 GLU B O 1
ATOM 1681 N N . GLN B 1 68 ? 10.914 20.656 -0.881 1 50.44 68 GLN B N 1
ATOM 1682 C CA . GLN B 1 68 ? 10.375 19.391 -1.362 1 50.44 68 GLN B CA 1
ATOM 1683 C C . GLN B 1 68 ? 9.711 19.547 -2.727 1 50.44 68 GLN B C 1
ATOM 1685 O O . GLN B 1 68 ? 9.062 20.578 -2.982 1 50.44 68 GLN B O 1
ATOM 1690 N N . THR B 1 69 ? 10.289 18.953 -3.686 1 48.28 69 THR B N 1
ATOM 1691 C CA . THR B 1 69 ? 9.781 18.938 -5.051 1 48.28 69 THR B CA 1
ATOM 1692 C C . THR B 1 69 ? 8.391 18.312 -5.105 1 48.28 69 THR B C 1
ATOM 1694 O O . THR B 1 69 ? 7.719 18.375 -6.137 1 48.28 69 THR B O 1
ATOM 1697 N N . SER B 1 70 ? 8.008 17.766 -3.998 1 60.41 70 SER B N 1
ATOM 1698 C CA . SER B 1 70 ? 6.684 17.156 -4.062 1 60.41 70 SER B CA 1
ATOM 1699 C C . SER B 1 70 ? 5.621 18.078 -3.482 1 60.41 70 SER B C 1
ATOM 1701 O O . SER B 1 70 ? 5.934 19 -2.723 1 60.41 70 SER B O 1
ATOM 1703 N N . SER B 1 71 ? 4.438 18.047 -4.062 1 77.5 71 SER B N 1
ATOM 1704 C CA . SER B 1 71 ? 3.318 18.828 -3.533 1 77.5 71 SER B CA 1
ATOM 1705 C C . SER B 1 71 ? 3.164 18.609 -2.031 1 77.5 71 SER B C 1
ATOM 1707 O O . SER B 1 71 ? 3.371 17.5 -1.531 1 77.5 71 SER B O 1
ATOM 1709 N N . ILE B 1 72 ? 3.023 19.734 -1.329 1 88.5 72 ILE B N 1
ATOM 1710 C CA . ILE B 1 72 ? 2.807 19.719 0.113 1 88.5 72 ILE B CA 1
ATOM 1711 C C . ILE B 1 72 ? 1.318 19.875 0.414 1 88.5 72 ILE B C 1
ATOM 1713 O O . ILE B 1 72 ? 0.678 20.812 -0.073 1 88.5 72 ILE B O 1
ATOM 1717 N N . PHE B 1 73 ? 0.845 18.953 1.096 1 94.38 73 PHE B N 1
ATOM 1718 C CA . PHE B 1 73 ? -0.546 19.031 1.523 1 94.38 73 PHE B CA 1
ATOM 1719 C C . PHE B 1 73 ? -0.686 19.938 2.744 1 94.38 73 PHE B C 1
ATOM 1721 O O . PHE B 1 73 ? -0.084 19.672 3.787 1 94.38 73 PHE B O 1
ATOM 1728 N N . ASP B 1 74 ? -1.507 20.938 2.596 1 94.75 74 ASP B N 1
ATOM 1729 C CA . ASP B 1 74 ? -1.796 21.844 3.701 1 94.75 74 ASP B CA 1
ATOM 1730 C C . ASP B 1 74 ? -3.111 21.469 4.383 1 94.75 74 ASP B C 1
ATOM 1732 O O . ASP B 1 74 ? -4.188 21.859 3.922 1 94.75 74 ASP B O 1
ATOM 1736 N N . PRO B 1 75 ? -3.043 20.812 5.527 1 96.06 75 PRO B N 1
ATOM 1737 C CA . PRO B 1 75 ? -4.27 20.344 6.172 1 96.06 75 PRO B CA 1
ATOM 1738 C C . PRO B 1 75 ? -5.188 21.484 6.609 1 96.06 75 PRO B C 1
ATOM 1740 O O . PRO B 1 75 ? -6.398 21.281 6.738 1 96.06 75 PRO B O 1
ATOM 1743 N N . SER B 1 76 ? -4.68 22.594 6.828 1 95.88 76 SER B N 1
ATOM 1744 C CA . SER B 1 76 ? -5.484 23.719 7.312 1 95.88 76 SER B CA 1
ATOM 1745 C C . SER B 1 76 ? -6.469 24.188 6.25 1 95.88 76 SER B C 1
ATOM 1747 O O . SER B 1 76 ? -7.41 24.922 6.551 1 95.88 76 SER B O 1
ATOM 1749 N N . LYS B 1 77 ? -6.258 23.797 5.078 1 96.94 77 LYS B N 1
ATOM 1750 C CA . LYS B 1 77 ? -7.117 24.234 3.982 1 96.94 77 LYS B CA 1
ATOM 1751 C C . LYS B 1 77 ? -8.156 23.172 3.643 1 96.94 77 LYS B C 1
ATOM 1753 O O . LYS B 1 77 ? -8.883 23.297 2.656 1 96.94 77 LYS B O 1
ATOM 1758 N N . SER B 1 78 ? -8.117 22.156 4.387 1 97.81 78 SER B N 1
ATOM 1759 C CA . SER B 1 78 ? -9.078 21.078 4.152 1 97.81 78 SER B CA 1
ATOM 1760 C C . SER B 1 78 ? -10.086 20.984 5.289 1 97.81 78 SER B C 1
ATOM 1762 O O . SER B 1 78 ? -9.703 20.891 6.461 1 97.81 78 SER B O 1
ATOM 1764 N N . SER B 1 79 ? -11.383 20.906 4.941 1 98.19 79 SER B N 1
ATOM 1765 C CA . SER B 1 79 ? -12.438 20.812 5.949 1 98.19 79 SER B CA 1
ATOM 1766 C C . SER B 1 79 ? -12.602 19.391 6.457 1 98.19 79 SER B C 1
ATOM 1768 O O . SER B 1 79 ? -13.281 19.156 7.461 1 98.19 79 SER B O 1
ATOM 1770 N N . THR B 1 80 ? -11.945 18.375 5.859 1 97.31 80 THR B N 1
ATOM 1771 C CA . THR B 1 80 ? -12.172 17 6.246 1 97.31 80 THR B CA 1
ATOM 1772 C C . THR B 1 80 ? -10.969 16.422 6.984 1 97.31 80 THR B C 1
ATOM 1774 O O . THR B 1 80 ? -10.984 15.281 7.426 1 97.31 80 THR B O 1
ATOM 1777 N N . TYR B 1 81 ? -10.008 17.297 7.145 1 97 81 TYR B N 1
ATOM 1778 C CA . TYR B 1 81 ? -8.859 16.859 7.926 1 97 81 TYR B CA 1
ATOM 1779 C C . TYR B 1 81 ? -9.234 16.656 9.391 1 97 81 TYR B C 1
ATOM 1781 O O . TYR B 1 81 ? -9.625 17.609 10.07 1 97 81 TYR B O 1
ATOM 1789 N N . THR B 1 82 ? -9 15.406 9.867 1 96.31 82 THR B N 1
ATOM 1790 C CA . THR B 1 82 ? -9.484 15.102 11.211 1 96.31 82 THR B CA 1
ATOM 1791 C C . THR B 1 82 ? -8.406 14.406 12.031 1 96.31 82 THR B C 1
ATOM 1793 O O . THR B 1 82 ? -7.746 13.484 11.555 1 96.31 82 THR B O 1
ATOM 1796 N N . GLN B 1 83 ? -8.266 14.852 13.258 1 96.12 83 GLN B N 1
ATOM 1797 C CA . GLN B 1 83 ? -7.32 14.25 14.195 1 96.12 83 GLN B CA 1
ATOM 1798 C C . GLN B 1 83 ? -7.668 12.789 14.453 1 96.12 83 GLN B C 1
ATOM 1800 O O . GLN B 1 83 ? -8.844 12.414 14.484 1 96.12 83 GLN B O 1
ATOM 1805 N N . LEU B 1 84 ? -6.66 12.031 14.656 1 94 84 LEU B N 1
ATOM 1806 C CA . LEU B 1 84 ? -6.82 10.648 15.094 1 94 84 LEU B CA 1
ATOM 1807 C C . LEU B 1 84 ? -6.152 10.43 16.453 1 94 84 LEU B C 1
ATOM 1809 O O . LEU B 1 84 ? -4.926 10.336 16.531 1 94 84 LEU B O 1
ATOM 1813 N N . PRO B 1 85 ? -6.941 10.359 17.469 1 95 85 PRO B N 1
ATOM 1814 C CA . PRO B 1 85 ? -6.355 10.18 18.797 1 95 85 PRO B CA 1
ATOM 1815 C C . PRO B 1 85 ? -5.617 8.852 18.938 1 95 85 PRO B C 1
ATOM 1817 O O . PRO B 1 85 ? -5.961 7.875 18.266 1 95 85 PRO B O 1
ATOM 1820 N N . CYS B 1 86 ? -4.703 8.883 19.844 1 92.19 86 CYS B N 1
ATOM 1821 C CA . CYS B 1 86 ? -3.918 7.688 20.109 1 92.19 86 CYS B CA 1
ATOM 1822 C C . CYS B 1 86 ? -4.809 6.543 20.578 1 92.19 86 CYS B C 1
ATOM 1824 O O . CYS B 1 86 ? -4.523 5.375 20.312 1 92.19 86 CYS B O 1
ATOM 1826 N N . SER B 1 87 ? -5.855 6.84 21.156 1 91.06 87 SER B N 1
ATOM 1827 C CA . SER B 1 87 ? -6.75 5.844 21.734 1 91.06 87 SER B CA 1
ATOM 1828 C C . SER B 1 87 ? -7.695 5.273 20.688 1 91.06 87 SER B C 1
ATOM 1830 O O . SER B 1 87 ? -8.422 4.316 20.953 1 91.06 87 SER B O 1
ATOM 1832 N N . SER B 1 88 ? -7.699 5.867 19.547 1 87.12 88 SER B N 1
ATOM 1833 C CA . SER B 1 88 ? -8.586 5.379 18.484 1 87.12 88 SER B CA 1
ATOM 1834 C C . SER B 1 88 ? -8.266 3.932 18.125 1 87.12 88 SER B C 1
ATOM 1836 O O . SER B 1 88 ? -7.094 3.555 18.031 1 87.12 88 SER B O 1
ATOM 1838 N N . PRO B 1 89 ? -9.289 3.146 17.844 1 79.62 89 PRO B N 1
ATOM 1839 C CA . PRO B 1 89 ? -9.031 1.788 17.375 1 79.62 89 PRO B CA 1
ATOM 1840 C C . PRO B 1 89 ? -8.352 1.765 16 1 79.62 89 PRO B C 1
ATOM 1842 O O . PRO B 1 89 ? -7.816 0.731 15.594 1 79.62 89 PRO B O 1
ATOM 1845 N N . ASN B 1 90 ? -8.344 2.934 15.312 1 79.31 90 ASN B N 1
ATOM 1846 C CA . ASN B 1 90 ? -7.727 3.016 14 1 79.31 90 ASN B CA 1
ATOM 1847 C C . ASN B 1 90 ? -6.262 3.428 14.094 1 79.31 90 ASN B C 1
ATOM 1849 O O . ASN B 1 90 ? -5.562 3.498 13.078 1 79.31 90 ASN B O 1
ATOM 1853 N N . CYS B 1 91 ? -5.848 3.715 15.281 1 83.69 91 CYS B N 1
ATOM 1854 C CA . CYS B 1 91 ? -4.418 3.893 15.5 1 83.69 91 CYS B CA 1
ATOM 1855 C C . CYS B 1 91 ? -3.723 2.547 15.68 1 83.69 91 CYS B C 1
ATOM 1857 O O . CYS B 1 91 ? -3.547 2.08 16.797 1 83.69 91 CYS B O 1
ATOM 1859 N N . THR B 1 92 ? -3.264 1.973 14.539 1 73.38 92 THR B N 1
ATOM 1860 C CA . THR B 1 92 ? -2.783 0.597 14.578 1 73.38 92 THR B CA 1
ATOM 1861 C C . THR B 1 92 ? -1.26 0.555 14.492 1 73.38 92 THR B C 1
ATOM 1863 O O . THR B 1 92 ? -0.68 -0.473 14.141 1 73.38 92 THR B O 1
ATOM 1866 N N . ILE B 1 93 ? -0.64 1.649 14.797 1 72.88 93 ILE B N 1
ATOM 1867 C CA . ILE B 1 93 ? 0.817 1.718 14.797 1 72.88 93 ILE B CA 1
ATOM 1868 C C . ILE B 1 93 ? 1.375 0.858 15.93 1 72.88 93 ILE B C 1
ATOM 1870 O O . ILE B 1 93 ? 0.869 0.897 17.047 1 72.88 93 ILE B O 1
ATOM 1874 N N . ASN B 1 94 ? 2.443 0.139 15.477 1 67.81 94 ASN B N 1
ATOM 1875 C CA . ASN B 1 94 ? 3.117 -0.674 16.484 1 67.81 94 ASN B CA 1
ATOM 1876 C C . ASN B 1 94 ? 4.234 0.101 17.172 1 67.81 94 ASN B C 1
ATOM 1878 O O . ASN B 1 94 ? 4.887 0.945 16.562 1 67.81 94 ASN B O 1
ATOM 1882 N N . GLY B 1 95 ? 4.332 -0.097 18.484 1 70 95 GLY B N 1
ATOM 1883 C CA . GLY B 1 95 ? 5.383 0.582 19.219 1 70 95 GLY B CA 1
ATOM 1884 C C . GLY B 1 95 ? 4.941 1.915 19.797 1 70 95 GLY B C 1
ATOM 1885 O O . GLY B 1 95 ? 3.84 2.031 20.328 1 70 95 GLY B O 1
ATOM 1886 N N . ASP B 1 96 ? 5.984 2.947 19.641 1 76.38 96 ASP B N 1
ATOM 1887 C CA . ASP B 1 96 ? 5.691 4.293 20.125 1 76.38 96 ASP B CA 1
ATOM 1888 C C . ASP B 1 96 ? 4.691 5 19.219 1 76.38 96 ASP B C 1
ATOM 1890 O O . ASP B 1 96 ? 5.082 5.715 18.297 1 76.38 96 ASP B O 1
ATOM 1894 N N . LYS B 1 97 ? 3.359 4.914 19.562 1 82.62 97 LYS B N 1
ATOM 1895 C CA . LYS B 1 97 ? 2.299 5.301 18.641 1 82.62 97 LYS B CA 1
ATOM 1896 C C . LYS B 1 97 ? 1.733 6.672 19 1 82.62 97 LYS B C 1
ATOM 1898 O O . LYS B 1 97 ? 0.904 7.215 18.266 1 82.62 97 LYS B O 1
ATOM 1903 N N . CYS B 1 98 ? 2.137 7.262 20.109 1 92.06 98 CYS B N 1
ATOM 1904 C CA . CYS B 1 98 ? 1.485 8.492 20.547 1 92.06 98 CYS B CA 1
ATOM 1905 C C . CYS B 1 98 ? 2.49 9.633 20.656 1 92.06 98 CYS B C 1
ATOM 1907 O O . CYS B 1 98 ? 3.611 9.43 21.125 1 92.06 98 CYS B O 1
ATOM 1909 N N . ASP B 1 99 ? 2.057 10.766 20.172 1 92.56 99 ASP B N 1
ATOM 1910 C CA . ASP B 1 99 ? 2.84 11.953 20.484 1 92.56 99 ASP B CA 1
ATOM 1911 C C . ASP B 1 99 ? 2.498 12.492 21.875 1 92.56 99 ASP B C 1
ATOM 1913 O O . ASP B 1 99 ? 1.611 11.961 22.547 1 92.56 99 ASP B O 1
ATOM 1917 N N . PRO B 1 100 ? 3.287 13.531 22.312 1 94.56 100 PRO B N 1
ATOM 1918 C CA . PRO B 1 100 ? 3.035 14.039 23.672 1 94.56 100 PRO B CA 1
ATOM 1919 C C . PRO B 1 100 ? 1.617 14.578 23.844 1 94.56 100 PRO B C 1
ATOM 1921 O O . PRO B 1 100 ? 1.099 14.609 24.969 1 94.56 100 PRO B O 1
ATOM 1924 N N . SER B 1 101 ? 0.932 14.938 22.781 1 96.5 101 SER B N 1
ATOM 1925 C CA . SER B 1 101 ? -0.419 15.492 22.828 1 96.5 101 SER B CA 1
ATOM 1926 C C . SER B 1 101 ? -1.465 14.398 22.609 1 96.5 101 SER B C 1
ATOM 1928 O O . SER B 1 101 ? -2.625 14.703 22.312 1 96.5 101 SER B O 1
ATOM 1930 N N . ASN B 1 102 ? -1.089 13.148 22.531 1 96 102 ASN B N 1
ATOM 1931 C CA . ASN B 1 102 ? -1.952 11.977 22.469 1 96 102 ASN B CA 1
ATOM 1932 C C . ASN B 1 102 ? -2.564 11.812 21.078 1 96 102 ASN B C 1
ATOM 1934 O O . ASN B 1 102 ? -3.701 11.352 20.938 1 96 102 ASN B O 1
ATOM 1938 N N . ASN B 1 103 ? -1.842 12.273 20.172 1 96 103 ASN B N 1
ATOM 1939 C CA . ASN B 1 103 ? -2.201 11.977 18.781 1 96 103 ASN B CA 1
ATOM 1940 C C . ASN B 1 103 ? -1.478 10.734 18.266 1 96 103 ASN B C 1
ATOM 1942 O O . ASN B 1 103 ? -0.331 10.477 18.641 1 96 103 ASN B O 1
ATOM 1946 N N . CYS B 1 104 ? -2.203 10.016 17.438 1 91.88 104 CYS B N 1
ATOM 1947 C CA . CYS B 1 104 ? -1.552 8.891 16.766 1 91.88 104 CYS B CA 1
ATOM 1948 C C . CYS B 1 104 ? -0.44 9.375 15.844 1 91.88 104 CYS B C 1
ATOM 1950 O O . CYS B 1 104 ? -0.628 10.328 15.086 1 91.88 104 CYS B O 1
ATOM 1952 N N . LYS B 1 105 ? 0.76 8.773 15.945 1 91 105 LYS B N 1
ATOM 1953 C CA . LYS B 1 105 ? 1.891 9.164 15.102 1 91 105 LYS B CA 1
ATOM 1954 C C . LYS B 1 105 ? 2.473 7.961 14.367 1 91 105 LYS B C 1
ATOM 1956 O O . LYS B 1 105 ? 2.146 6.816 14.688 1 91 105 LYS B O 1
ATOM 1961 N N . PHE B 1 106 ? 3.199 8.227 13.305 1 84.06 106 PHE B N 1
ATOM 1962 C CA . PHE B 1 106 ? 3.895 7.168 12.586 1 84.06 106 PHE B CA 1
ATOM 1963 C C . PHE B 1 106 ? 5.344 7.559 12.312 1 84.06 106 PHE B C 1
ATOM 1965 O O . PHE B 1 106 ? 5.688 8.742 12.336 1 84.06 106 PHE B O 1
ATOM 1972 N N . SER B 1 107 ? 6.148 6.578 12.109 1 82.69 107 SER B N 1
ATOM 1973 C CA . SER B 1 107 ? 7.539 6.738 11.695 1 82.69 107 SER B CA 1
ATOM 1974 C C . SER B 1 107 ? 7.965 5.629 10.742 1 82.69 107 SER B C 1
ATOM 1976 O O . SER B 1 107 ? 7.621 4.461 10.945 1 82.69 107 SER B O 1
ATOM 1978 N N . ARG B 1 108 ? 8.648 6.094 9.695 1 77.5 108 ARG B N 1
ATOM 1979 C CA . ARG B 1 108 ? 9.203 5.156 8.727 1 77.5 108 ARG B CA 1
ATOM 1980 C C . ARG B 1 108 ? 10.695 5.383 8.539 1 77.5 108 ARG B C 1
ATOM 1982 O O . ARG B 1 108 ? 11.156 6.527 8.469 1 77.5 108 ARG B O 1
ATOM 1989 N N . ARG B 1 109 ? 11.406 4.297 8.484 1 74.56 109 ARG B N 1
ATOM 1990 C CA . ARG B 1 109 ? 12.836 4.32 8.203 1 74.56 109 ARG B CA 1
ATOM 1991 C C . ARG B 1 109 ? 13.164 3.551 6.93 1 74.56 109 ARG B C 1
ATOM 1993 O O . ARG B 1 109 ? 12.664 2.441 6.727 1 74.56 109 ARG B O 1
ATOM 2000 N N . TYR B 1 110 ? 13.828 4.125 5.992 1 68 110 TYR B N 1
ATOM 2001 C CA . TYR B 1 110 ? 14.148 3.535 4.699 1 68 110 TYR B CA 1
ATOM 2002 C C . TYR B 1 110 ? 15.609 3.094 4.648 1 68 110 TYR B C 1
ATOM 2004 O O . TYR B 1 110 ? 16.438 3.562 5.434 1 68 110 TYR B O 1
ATOM 2012 N N . VAL B 1 111 ? 15.789 2.199 3.67 1 61.38 111 VAL B N 1
ATOM 2013 C CA . VAL B 1 111 ? 17.156 1.783 3.385 1 61.38 111 VAL B CA 1
ATOM 2014 C C . VAL B 1 111 ? 17.984 2.984 2.918 1 61.38 111 VAL B C 1
ATOM 2016 O O . VAL B 1 111 ? 17.516 3.779 2.098 1 61.38 111 VAL B O 1
ATOM 2019 N N . GLY B 1 112 ? 19.078 3.275 3.543 1 60.38 112 GLY B N 1
ATOM 2020 C CA . GLY B 1 112 ? 19.891 4.441 3.271 1 60.38 112 GLY B CA 1
ATOM 2021 C C . GLY B 1 112 ? 19.906 5.449 4.406 1 60.38 112 GLY B C 1
ATOM 2022 O O . GLY B 1 112 ? 20.656 6.426 4.375 1 60.38 112 GLY B O 1
ATOM 2023 N N . GLY B 1 113 ? 18.859 5.254 5.281 1 64.44 113 GLY B N 1
ATOM 2024 C CA . GLY B 1 113 ? 18.922 6.039 6.504 1 64.44 113 GLY B CA 1
ATOM 2025 C C . GLY B 1 113 ? 17.859 7.113 6.578 1 64.44 113 GLY B C 1
ATOM 2026 O O . GLY B 1 113 ? 17.734 7.797 7.598 1 64.44 113 GLY B O 1
ATOM 2027 N N . SER B 1 114 ? 17.062 7.258 5.559 1 70 114 SER B N 1
ATOM 2028 C CA . SER B 1 114 ? 16.031 8.281 5.586 1 70 114 SER B CA 1
ATOM 2029 C C . SER B 1 114 ? 14.891 7.895 6.523 1 70 114 SER B C 1
ATOM 2031 O O . SER B 1 114 ? 14.539 6.719 6.633 1 70 114 SER B O 1
ATOM 2033 N N . ILE B 1 115 ? 14.484 8.906 7.219 1 76.5 115 ILE B N 1
ATOM 2034 C CA . ILE B 1 115 ? 13.375 8.727 8.141 1 76.5 115 ILE B CA 1
ATOM 2035 C C . ILE B 1 115 ? 12.227 9.664 7.766 1 76.5 115 ILE B C 1
ATOM 2037 O O . ILE B 1 115 ? 12.453 10.828 7.43 1 76.5 115 ILE B O 1
ATOM 2041 N N . VAL B 1 116 ? 11.016 9.102 7.762 1 80.31 116 VAL B N 1
ATOM 2042 C CA . VAL B 1 116 ? 9.797 9.891 7.582 1 80.31 116 VAL B CA 1
ATOM 2043 C C . VAL B 1 116 ? 8.883 9.711 8.789 1 80.31 116 VAL B C 1
ATOM 2045 O O . VAL B 1 116 ? 8.602 8.586 9.203 1 80.31 116 VAL B O 1
ATOM 2048 N N . ASP B 1 117 ? 8.516 10.844 9.406 1 87 117 ASP B N 1
ATOM 2049 C CA . ASP B 1 117 ? 7.613 10.773 10.555 1 87 117 ASP B CA 1
ATOM 2050 C C . ASP B 1 117 ? 6.539 11.859 10.469 1 87 117 ASP B C 1
ATOM 2052 O O . ASP B 1 117 ? 6.703 12.844 9.75 1 87 117 ASP B O 1
ATOM 2056 N N . GLY B 1 118 ? 5.48 11.602 11.203 1 91.38 118 GLY B N 1
ATOM 2057 C CA . GLY B 1 118 ? 4.38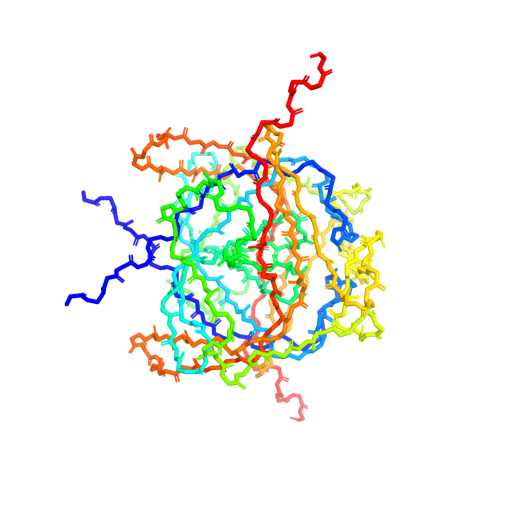3 12.555 11.266 1 91.38 118 GLY B CA 1
ATOM 2058 C C . GLY B 1 118 ? 3.188 12.039 12.047 1 91.38 118 GLY B C 1
ATOM 2059 O O . GLY B 1 118 ? 3.322 11.133 12.875 1 91.38 118 GLY B O 1
ATOM 2060 N N . LEU B 1 119 ? 2.096 12.758 11.836 1 93.25 119 LEU B N 1
ATOM 2061 C CA . LEU B 1 119 ? 0.873 12.375 12.539 1 93.25 119 LEU B CA 1
ATOM 2062 C C . LEU B 1 119 ? -0.043 11.562 11.633 1 93.25 119 LEU B C 1
ATOM 2064 O O . LEU B 1 119 ? -0.119 11.82 10.422 1 93.25 119 LEU B O 1
ATOM 2068 N N . VAL B 1 120 ? -0.707 10.602 12.25 1 91.31 120 VAL B N 1
ATOM 2069 C CA . VAL B 1 120 ? -1.753 9.859 11.555 1 91.31 120 VAL B CA 1
ATOM 2070 C C . VAL B 1 120 ? -3.084 10.594 11.68 1 91.31 120 VAL B C 1
ATOM 2072 O O . VAL B 1 120 ? -3.424 11.094 12.758 1 91.31 120 VAL B O 1
ATOM 2075 N N . ARG B 1 121 ? -3.781 10.68 10.508 1 93.19 121 ARG B N 1
ATOM 2076 C CA . ARG B 1 121 ? -5.027 11.438 10.414 1 93.19 121 ARG B CA 1
ATOM 2077 C C . ARG B 1 121 ? -6.035 10.719 9.523 1 93.19 121 ARG B C 1
ATOM 2079 O O . ARG B 1 121 ? -5.707 9.719 8.891 1 93.19 121 ARG B O 1
ATOM 2086 N N . THR B 1 122 ? -7.258 11.258 9.625 1 92.12 122 THR B N 1
ATOM 2087 C CA . THR B 1 122 ? -8.258 10.859 8.648 1 92.12 122 THR B CA 1
ATOM 2088 C C . THR B 1 122 ? -8.516 11.984 7.648 1 92.12 122 THR B C 1
ATOM 2090 O O . THR B 1 122 ? -8.586 13.156 8.031 1 92.12 122 THR B O 1
ATOM 2093 N N . GLU B 1 123 ? -8.594 11.602 6.391 1 93.06 123 GLU B N 1
ATOM 2094 C CA . GLU B 1 123 ? -8.812 12.578 5.328 1 93.06 123 GLU B CA 1
ATOM 2095 C C . GLU B 1 123 ? -9.633 11.977 4.188 1 93.06 123 GLU B C 1
ATOM 2097 O O . GLU B 1 123 ? -9.656 10.758 4.012 1 93.06 123 GLU B O 1
ATOM 2102 N N . LYS B 1 124 ? -10.25 12.836 3.449 1 92 124 LYS B N 1
ATOM 2103 C CA . LYS B 1 124 ? -11.016 12.422 2.279 1 92 124 LYS B CA 1
ATOM 2104 C C . LYS B 1 124 ? -10.109 12.219 1.069 1 92 124 LYS B C 1
ATOM 2106 O O . LYS B 1 124 ? -9.367 13.125 0.69 1 92 124 LYS B O 1
ATOM 2111 N N . PHE B 1 125 ? -10.148 10.992 0.507 1 88.06 125 PHE B N 1
ATOM 2112 C CA . PHE B 1 125 ? -9.492 10.688 -0.758 1 88.06 125 PHE B CA 1
ATOM 2113 C C . PHE B 1 125 ? -10.484 10.758 -1.914 1 88.06 125 PHE B C 1
ATOM 2115 O O . PHE B 1 125 ? -11.609 10.281 -1.8 1 88.06 125 PHE B O 1
ATOM 2122 N N . THR B 1 126 ? -10.07 11.422 -2.951 1 86.62 126 THR B N 1
ATOM 2123 C CA . THR B 1 126 ? -10.891 11.508 -4.156 1 86.62 126 THR B CA 1
ATOM 2124 C C . THR B 1 126 ? -10.188 10.844 -5.336 1 86.62 126 THR B C 1
ATOM 2126 O O . THR B 1 126 ? -9.031 11.148 -5.633 1 86.62 126 THR B O 1
ATOM 2129 N N . PHE B 1 127 ? -10.945 9.898 -5.906 1 77.25 127 PHE B N 1
ATOM 2130 C CA . PHE B 1 127 ? -10.445 9.172 -7.066 1 77.25 127 PHE B CA 1
ATOM 2131 C C . PHE B 1 127 ? -11.289 9.477 -8.305 1 77.25 127 PHE B C 1
ATOM 2133 O O . PHE B 1 127 ? -12.508 9.57 -8.219 1 77.25 127 PHE B O 1
ATOM 2140 N N . GLU B 1 128 ? -10.586 9.766 -9.352 1 73.19 128 GLU B N 1
ATOM 2141 C CA . GLU B 1 128 ? -11.266 9.953 -10.625 1 73.19 128 GLU B CA 1
ATOM 2142 C C . GLU B 1 128 ? -10.852 8.891 -11.641 1 73.19 128 GLU B C 1
ATOM 2144 O O . GLU B 1 128 ? -9.664 8.734 -11.938 1 73.19 128 GLU B O 1
ATOM 2149 N N . THR B 1 129 ? -11.836 8.047 -11.93 1 63.59 129 THR B N 1
ATOM 2150 C CA . THR B 1 129 ? -11.547 7.051 -12.953 1 63.59 129 THR B CA 1
ATOM 2151 C C . THR B 1 129 ? -12.422 7.27 -14.18 1 63.59 129 THR B C 1
ATOM 2153 O O . THR B 1 129 ? -13.492 7.871 -14.094 1 63.59 129 THR B O 1
ATOM 2156 N N . SER B 1 130 ? -11.836 6.93 -15.328 1 60.44 130 SER B N 1
ATOM 2157 C CA . SER B 1 130 ? -12.562 7.094 -16.578 1 60.44 130 SER B CA 1
ATOM 2158 C C . SER B 1 130 ? -13.836 6.25 -16.594 1 60.44 130 SER B C 1
ATOM 2160 O O . SER B 1 130 ? -14.859 6.664 -17.141 1 60.44 130 SER B O 1
ATOM 2162 N N . ASP B 1 131 ? -13.844 5.188 -15.977 1 56.66 131 ASP B N 1
ATOM 2163 C CA . ASP B 1 131 ? -14.93 4.223 -16.094 1 56.66 131 ASP B CA 1
ATOM 2164 C C . ASP B 1 131 ? -15.977 4.43 -15 1 56.66 131 ASP B C 1
ATOM 2166 O O . ASP B 1 131 ? -17.172 4.293 -15.242 1 56.66 131 ASP B O 1
ATOM 2170 N N . GLU B 1 132 ? -15.578 4.809 -13.852 1 61.34 132 GLU B N 1
ATOM 2171 C CA . GLU B 1 132 ? -16.484 4.828 -12.711 1 61.34 132 GLU B CA 1
ATOM 2172 C C . GLU B 1 132 ? -16.812 6.258 -12.281 1 61.34 132 GLU B C 1
ATOM 2174 O O . GLU B 1 132 ? -17.719 6.484 -11.492 1 61.34 132 GLU B O 1
ATOM 2179 N N . GLY B 1 133 ? -16.172 7.129 -12.891 1 72 133 GLY B N 1
ATOM 2180 C CA . GLY B 1 133 ? -16.391 8.492 -12.445 1 72 133 GLY B CA 1
ATOM 2181 C C . GLY B 1 133 ? -15.648 8.836 -11.172 1 72 133 GLY B C 1
ATOM 2182 O O . GLY B 1 133 ? -14.539 8.352 -10.945 1 72 133 GLY B O 1
ATOM 2183 N N . ILE B 1 134 ? -16.312 9.781 -10.406 1 76.75 134 ILE B N 1
ATOM 2184 C CA . ILE B 1 134 ? -15.656 10.266 -9.203 1 76.75 134 ILE B CA 1
ATOM 2185 C C . ILE B 1 134 ? -16.109 9.438 -7.996 1 76.75 134 ILE B C 1
ATOM 2187 O O . ILE B 1 134 ? -17.297 9.156 -7.848 1 76.75 134 ILE B O 1
ATOM 2191 N N . SER B 1 135 ? -15.148 8.93 -7.246 1 75.94 135 SER B N 1
ATOM 2192 C CA . SER B 1 135 ? -15.43 8.258 -5.984 1 75.94 135 SER B CA 1
ATOM 2193 C C . SER B 1 135 ? -14.594 8.836 -4.848 1 75.94 135 SER B C 1
ATOM 2195 O O . SER B 1 135 ? -13.508 9.367 -5.082 1 75.94 135 SER B O 1
ATOM 2197 N N . THR B 1 136 ? -15.211 8.789 -3.617 1 82.5 136 THR B N 1
ATOM 2198 C CA . THR B 1 136 ? -14.508 9.32 -2.455 1 82.5 136 THR B CA 1
ATOM 2199 C C . THR B 1 136 ? -14.516 8.312 -1.311 1 82.5 136 THR B C 1
ATOM 2201 O O . THR B 1 136 ? -15.398 7.457 -1.237 1 82.5 136 THR B O 1
ATOM 2204 N N . VAL B 1 137 ? -13.477 8.398 -0.522 1 83.25 137 VAL B N 1
ATOM 2205 C CA . VAL B 1 137 ? -13.414 7.613 0.704 1 83.25 137 VAL B CA 1
ATOM 2206 C C . VAL B 1 137 ? -12.766 8.438 1.812 1 83.25 137 VAL B C 1
ATOM 2208 O O . VAL B 1 137 ? -11.898 9.273 1.546 1 83.25 137 VAL B O 1
ATOM 2211 N N . LEU B 1 138 ? -13.258 8.266 3.004 1 87.44 138 LEU B N 1
ATOM 2212 C CA . LEU B 1 138 ? -12.539 8.766 4.168 1 87.44 138 LEU B CA 1
ATOM 2213 C C . LEU B 1 138 ? -11.555 7.723 4.691 1 87.44 138 LEU B C 1
ATOM 2215 O O . LEU B 1 138 ? -11.969 6.664 5.176 1 87.44 138 LEU B O 1
ATOM 2219 N N . ASP B 1 139 ? -10.289 8.016 4.574 1 86.75 139 ASP B N 1
ATOM 2220 C CA . ASP B 1 139 ? -9.281 7.012 4.895 1 86.75 139 ASP B CA 1
ATOM 2221 C C . ASP B 1 139 ? -8.258 7.555 5.891 1 86.75 139 ASP B C 1
ATOM 2223 O O . ASP B 1 139 ? -8.172 8.766 6.094 1 86.75 139 ASP B O 1
ATOM 2227 N N . VAL B 1 140 ? -7.559 6.602 6.555 1 88.25 140 VAL B N 1
ATOM 2228 C CA . VAL B 1 140 ? -6.465 6.93 7.461 1 88.25 140 VAL B CA 1
ATOM 2229 C C . VAL B 1 140 ? -5.172 7.105 6.672 1 88.25 140 VAL B C 1
ATOM 2231 O O . VAL B 1 140 ? -4.883 6.328 5.758 1 88.25 140 VAL B O 1
ATOM 2234 N N . PHE B 1 141 ? -4.445 8.109 7.039 1 88.12 141 PHE B N 1
ATOM 2235 C CA . PHE B 1 141 ? -3.18 8.344 6.352 1 88.12 141 PHE B CA 1
ATOM 2236 C C . PHE B 1 141 ? -2.188 9.047 7.262 1 88.12 141 PHE B C 1
ATOM 2238 O O . PHE B 1 141 ? -2.564 9.57 8.312 1 88.12 141 PHE B O 1
ATOM 2245 N N . GLY B 1 142 ? -0.924 9.062 6.805 1 91 142 GLY B N 1
ATOM 2246 C CA . GLY B 1 142 ? 0.105 9.836 7.477 1 91 142 GLY B CA 1
ATOM 2247 C C . GLY B 1 142 ? 0.346 11.188 6.84 1 91 142 GLY B C 1
ATOM 2248 O O . GLY B 1 142 ? 0.564 11.281 5.629 1 91 142 GLY B O 1
ATOM 2249 N N . CYS B 1 143 ? 0.259 12.195 7.68 1 93 143 CYS B N 1
ATOM 2250 C CA . CYS B 1 143 ? 0.751 13.516 7.305 1 93 143 CYS B CA 1
ATOM 2251 C C . CYS B 1 143 ? 2.203 13.703 7.727 1 93 143 CYS B C 1
ATOM 2253 O O . CYS B 1 143 ? 2.48 14.055 8.875 1 93 143 CYS B O 1
ATOM 2255 N N . ALA B 1 144 ? 3.115 13.453 6.762 1 90.31 144 ALA B N 1
ATOM 2256 C CA . ALA B 1 144 ? 4.547 13.477 7.055 1 90.31 144 ALA B CA 1
ATOM 2257 C C . ALA B 1 144 ? 5.066 14.906 7.176 1 90.31 144 ALA B C 1
ATOM 2259 O O . ALA B 1 144 ? 4.996 15.68 6.219 1 90.31 144 ALA B O 1
ATOM 2260 N N . SER B 1 145 ? 5.586 15.172 8.305 1 89.62 145 SER B N 1
ATOM 2261 C CA . SER B 1 145 ? 6.035 16.547 8.555 1 89.62 145 SER B CA 1
ATOM 2262 C C . SER B 1 145 ? 7.512 16.578 8.938 1 89.62 145 SER B C 1
ATOM 2264 O O . SER B 1 145 ? 8.07 17.656 9.172 1 89.62 145 SER B O 1
ATOM 2266 N N . HIS B 1 146 ? 8.18 15.453 9.07 1 81.12 146 HIS B N 1
ATOM 2267 C CA . HIS B 1 146 ? 9.609 15.336 9.32 1 81.12 146 HIS B CA 1
ATOM 2268 C C . HIS B 1 146 ? 10.25 14.305 8.406 1 81.12 146 HIS B C 1
ATOM 2270 O O . HIS B 1 146 ? 9.836 13.141 8.383 1 81.12 146 HIS B O 1
ATOM 2276 N N . THR B 1 147 ? 11.102 14.766 7.535 1 71.19 147 THR B N 1
ATOM 2277 C CA . THR B 1 147 ? 11.867 13.859 6.684 1 71.19 147 THR B CA 1
ATOM 2278 C C . THR B 1 147 ? 13.367 14.109 6.84 1 71.19 147 THR B C 1
ATOM 2280 O O . THR B 1 147 ? 13.828 15.242 6.715 1 71.19 147 THR B O 1
ATOM 2283 N N . ASP B 1 148 ? 14.047 13.07 7.355 1 69 148 ASP B N 1
ATOM 2284 C CA . ASP B 1 148 ? 15.508 13.117 7.461 1 69 148 ASP B CA 1
ATOM 2285 C C . ASP B 1 148 ? 16.156 12.234 6.395 1 69 148 ASP B C 1
ATOM 2287 O O . ASP B 1 148 ? 16.031 11.008 6.434 1 69 148 ASP B O 1
ATOM 2291 N N . PRO B 1 149 ? 16.812 12.867 5.336 1 62.81 149 PRO B N 1
ATOM 2292 C CA . PRO B 1 149 ? 17.391 12.078 4.246 1 62.81 149 PRO B CA 1
ATOM 2293 C C . PRO B 1 149 ? 18.594 11.258 4.688 1 62.81 149 PRO B C 1
ATOM 2295 O O . PRO B 1 149 ? 18.953 10.281 4.027 1 62.81 149 PRO B O 1
ATOM 2298 N N . HIS B 1 150 ? 19.688 11.656 5.695 1 58.94 150 HIS B N 1
ATOM 2299 C CA . HIS B 1 150 ? 20.953 11 6.023 1 58.94 150 HIS B CA 1
ATOM 2300 C C . HIS B 1 150 ? 20.938 10.492 7.461 1 58.94 150 HIS B C 1
ATOM 2302 O O . HIS B 1 150 ? 21.531 11.109 8.344 1 58.94 150 HIS B O 1
ATOM 2308 N N . TYR B 1 151 ? 20.266 9.672 8.031 1 49.66 151 TYR B N 1
ATOM 2309 C CA . TYR B 1 151 ? 20.531 9.266 9.406 1 49.66 151 TYR B CA 1
ATOM 2310 C C . TYR B 1 151 ? 21.938 8.727 9.555 1 49.66 151 TYR B C 1
ATOM 2312 O O . TYR B 1 151 ? 22.344 8.289 10.641 1 49.66 151 TYR B O 1
ATOM 2320 N N . GLY B 1 152 ? 22.859 8.367 8.734 1 37 152 GLY B N 1
ATOM 2321 C CA . GLY B 1 152 ? 24.188 7.867 9.047 1 37 152 GLY B CA 1
ATOM 2322 C C . GLY B 1 152 ? 24.984 8.82 9.906 1 37 152 GLY B C 1
ATOM 2323 O O . GLY B 1 152 ? 25.953 8.414 10.555 1 37 152 GLY B O 1
ATOM 2324 N N . ASN B 1 153 ? 25.203 10.094 9.719 1 34.16 153 ASN B N 1
ATOM 2325 C CA . ASN B 1 153 ? 26.422 10.633 10.328 1 34.16 153 ASN B CA 1
ATOM 2326 C C . ASN B 1 153 ? 26.312 10.695 11.844 1 34.16 153 ASN B C 1
ATOM 2328 O O . ASN B 1 153 ? 27.062 11.422 12.5 1 34.16 153 ASN B O 1
ATOM 2332 N N . ALA B 1 154 ? 25.516 10.188 12.625 1 29.77 154 ALA B N 1
ATOM 2333 C CA . ALA B 1 154 ? 25.938 10.562 13.977 1 29.77 154 ALA B CA 1
ATOM 2334 C C . ALA B 1 154 ? 27.312 9.992 14.297 1 29.77 154 ALA B C 1
ATOM 2336 O O . ALA B 1 154 ? 27.891 10.297 15.344 1 29.77 154 ALA B O 1
ATOM 2337 N N . SER B 1 155 ? 28.078 9.25 13.477 1 26.84 155 SER B N 1
ATOM 2338 C CA . SER B 1 155 ? 29.359 9.281 14.172 1 26.84 155 SER B CA 1
ATOM 2339 C C . SER B 1 155 ? 30 10.656 14.07 1 26.84 155 SER B C 1
ATOM 2341 O O . SER B 1 155 ? 29.766 11.398 13.117 1 26.84 155 SER B O 1
#